Protein AF-A0AAV0Z1F7-F1 (afdb_monomer_lite)

Organism: Vicia faba (NCBI:txid3906)

Secondary structure (DSSP, 8-state):
----------PPP---------------------------------PPPP-----------------HHHHHHHHS-PPP---S--HHHHHHHHHHHHHHHHHHHHHHHHHHHHHHHHHHHHHHHHHHHHHHHHHHHHHHHHHHHHHHHHHHHHHHHHHHHHHHHHHHHHHHHHHHHHHHHHHHHHHHHHHHHHHHHHHHHHHHHHHHHHHHHHHHHHHHHHHHHHHHHHHHHHHHHHHHHHHHHHHHHHHHHHHHHHHHHHHHHHTS-----

Foldseek 3Di:
DDDDDDDDDDDDDPDDPPDPPPPPPPPPPDDDDDDDDDDDDDDDDDDDDDDDDDDDPDDDDDPPQCDPVNVVVLVVPDDPPDDDDDPPVVVVVVVVSVVVVVSNVVNVVVVVVVVVVVVVVVVVVVVVVVVVVVVVVVVVVVVVVVVVVVVVVVVVVVVVVVVVVVVVVVVVVVVVVVVVVVVVVVVVVVVVVVVVVVVVVVVVVVVVVVVVVVVVVVVVVVVVVVVVVVVVVVVVVVVVVVVVVVVVVVVVVVVVVVVVVVVVVVPPDPDDD

Radius of gyration: 78.9 Å; chains: 1; bounding box: 162×68×237 Å

Structure (mmCIF, N/CA/C/O backbone):
data_AF-A0AAV0Z1F7-F1
#
_entry.id   AF-A0AAV0Z1F7-F1
#
loop_
_atom_site.group_PDB
_atom_site.id
_atom_site.type_symbol
_atom_site.label_atom_id
_atom_site.label_alt_id
_atom_site.label_comp_id
_atom_site.label_asym_id
_atom_site.label_entity_id
_atom_site.label_seq_id
_atom_site.pdbx_PDB_ins_code
_atom_site.Cartn_x
_atom_site.Cartn_y
_atom_site.Cartn_z
_atom_site.occupancy
_atom_site.B_iso_or_equiv
_atom_site.auth_seq_id
_atom_site.auth_comp_id
_atom_site.auth_asym_id
_atom_site.auth_atom_id
_atom_site.pdbx_PDB_model_num
ATOM 1 N N . MET A 1 1 ? 50.203 43.966 -9.493 1.00 44.25 1 MET A N 1
ATOM 2 C CA . MET A 1 1 ? 49.133 43.694 -10.474 1.00 44.25 1 MET A CA 1
ATOM 3 C C . MET A 1 1 ? 48.636 42.280 -10.247 1.00 44.25 1 MET A C 1
ATOM 5 O O . MET A 1 1 ? 49.447 41.367 -10.197 1.00 44.25 1 MET A O 1
ATOM 9 N N . ALA A 1 2 ? 47.340 42.129 -9.989 1.00 48.50 2 ALA A N 1
ATOM 10 C CA . ALA A 1 2 ? 46.699 40.851 -9.708 1.00 48.50 2 ALA A CA 1
ATOM 11 C C . ALA A 1 2 ? 46.247 40.191 -11.016 1.00 48.50 2 ALA A C 1
ATOM 13 O O . ALA A 1 2 ? 45.681 40.874 -11.866 1.00 48.50 2 ALA A O 1
ATOM 14 N N . SER A 1 3 ? 46.428 38.877 -11.154 1.00 54.09 3 SER A N 1
ATOM 15 C CA . SER A 1 3 ? 45.639 38.098 -12.108 1.00 54.09 3 SER A CA 1
ATOM 16 C C . SER A 1 3 ? 45.315 36.728 -11.524 1.00 54.09 3 SER A C 1
ATOM 18 O O . SER A 1 3 ? 46.188 35.899 -11.274 1.00 54.09 3 SER A O 1
ATOM 20 N N . ARG A 1 4 ? 44.024 36.562 -11.227 1.00 51.09 4 ARG A N 1
ATOM 21 C CA . ARG A 1 4 ? 43.368 35.343 -10.760 1.00 51.09 4 ARG A CA 1
ATOM 22 C C . ARG A 1 4 ? 43.134 34.449 -11.972 1.00 51.09 4 ARG A C 1
ATOM 24 O O . ARG A 1 4 ? 42.388 34.837 -12.863 1.00 51.09 4 ARG A O 1
ATOM 31 N N . ASN A 1 5 ? 43.715 33.255 -11.976 1.00 58.09 5 ASN A N 1
ATOM 32 C CA . ASN A 1 5 ? 43.359 32.221 -12.940 1.00 58.09 5 ASN A CA 1
ATOM 33 C C . ASN A 1 5 ? 42.340 31.275 -12.287 1.00 58.09 5 ASN A C 1
ATOM 35 O O . ASN A 1 5 ? 42.658 30.598 -11.309 1.00 58.09 5 ASN A O 1
ATOM 39 N N . GLN A 1 6 ? 41.105 31.287 -12.788 1.00 67.38 6 GLN A N 1
ATOM 40 C CA . GLN A 1 6 ? 40.071 30.319 -12.444 1.00 67.38 6 GLN A CA 1
ATOM 41 C C . GLN A 1 6 ? 40.057 29.229 -13.509 1.00 67.38 6 GLN A C 1
ATOM 43 O O . GLN A 1 6 ? 39.687 29.494 -14.647 1.00 67.38 6 GLN A O 1
ATOM 48 N N . ASN A 1 7 ? 40.412 28.002 -13.130 1.00 57.50 7 ASN A N 1
ATOM 49 C CA . ASN A 1 7 ? 39.952 26.826 -13.856 1.00 57.50 7 ASN A CA 1
ATOM 50 C C . ASN A 1 7 ? 39.878 25.627 -12.901 1.00 57.50 7 ASN A C 1
ATOM 52 O O . ASN A 1 7 ? 40.897 25.117 -12.441 1.00 57.50 7 ASN A O 1
ATOM 56 N N . TRP A 1 8 ? 38.657 25.200 -12.592 1.00 46.53 8 TRP A N 1
ATOM 57 C CA . TRP A 1 8 ? 38.330 23.878 -12.051 1.00 46.53 8 TRP A CA 1
ATOM 58 C C . TRP A 1 8 ? 37.381 23.213 -13.052 1.00 46.53 8 TRP A C 1
ATOM 60 O O . TRP A 1 8 ? 36.530 23.904 -13.615 1.00 46.53 8 TRP A O 1
ATOM 70 N N . PRO A 1 9 ? 37.470 21.885 -13.239 1.00 52.75 9 PRO A N 1
ATOM 71 C CA . PRO A 1 9 ? 36.323 21.104 -12.780 1.00 52.75 9 PRO A CA 1
ATOM 72 C C . PRO A 1 9 ? 36.658 19.773 -12.074 1.00 52.75 9 PRO A C 1
ATOM 74 O O . PRO A 1 9 ? 37.498 18.989 -12.505 1.00 52.75 9 PRO A O 1
ATOM 77 N N . SER A 1 10 ? 35.880 19.541 -11.010 1.00 40.38 10 SER A N 1
ATOM 78 C CA . SER A 1 10 ? 35.169 18.303 -10.647 1.00 40.38 10 SER A CA 1
ATOM 79 C C . SER A 1 10 ? 35.963 17.030 -10.319 1.00 40.38 10 SER A C 1
ATOM 81 O O . SER A 1 10 ? 36.085 16.118 -11.133 1.00 40.38 10 SER A O 1
ATOM 83 N N . ARG A 1 11 ? 36.350 16.888 -9.040 1.00 45.91 11 ARG A N 1
ATOM 84 C CA . ARG A 1 11 ? 36.496 15.567 -8.405 1.00 45.91 11 ARG A CA 1
ATOM 85 C C . ARG A 1 11 ? 35.127 15.061 -7.949 1.00 45.91 11 ARG A C 1
ATOM 87 O O . ARG A 1 11 ? 34.431 15.713 -7.180 1.00 45.91 11 ARG A O 1
ATOM 94 N N . ILE A 1 12 ? 34.795 13.879 -8.444 1.00 46.38 12 ILE A N 1
ATOM 95 C CA . ILE A 1 12 ? 33.660 13.026 -8.088 1.00 46.38 12 ILE A CA 1
ATOM 96 C C . ILE A 1 12 ? 33.662 12.741 -6.574 1.00 46.38 12 ILE A C 1
ATOM 98 O O . ILE A 1 12 ? 34.702 12.320 -6.056 1.00 46.38 12 ILE A O 1
ATOM 102 N N . PRO A 1 13 ? 32.535 12.877 -5.852 1.00 39.28 13 PRO A N 1
ATOM 103 C CA . PRO A 1 13 ? 32.408 12.300 -4.524 1.00 39.28 13 PRO A CA 1
ATOM 104 C C . PRO A 1 13 ? 32.155 10.796 -4.642 1.00 39.28 13 PRO A C 1
ATOM 106 O O . PRO A 1 13 ? 31.156 10.355 -5.209 1.00 39.28 13 PRO A O 1
ATOM 109 N N . SER A 1 14 ? 33.075 10.017 -4.076 1.00 49.59 14 SER A N 1
ATOM 110 C CA . SER A 1 14 ? 32.879 8.611 -3.730 1.00 49.59 14 SER A CA 1
ATOM 111 C C . SER A 1 14 ? 31.684 8.503 -2.778 1.00 49.59 14 SER A C 1
ATOM 113 O O . SER A 1 14 ? 31.784 8.851 -1.600 1.00 49.59 14 SER A O 1
ATOM 115 N N . ILE A 1 15 ? 30.527 8.093 -3.303 1.00 42.66 15 ILE A N 1
ATOM 116 C CA . ILE A 1 15 ? 29.355 7.782 -2.487 1.00 42.66 15 ILE A CA 1
ATOM 117 C C . ILE A 1 15 ? 29.544 6.384 -1.913 1.00 42.66 15 ILE A C 1
ATOM 119 O O . ILE A 1 15 ? 29.735 5.395 -2.617 1.00 42.66 15 ILE A O 1
ATOM 123 N N . MET A 1 16 ? 29.510 6.371 -0.588 1.00 42.31 16 MET A N 1
ATOM 124 C CA . MET A 1 16 ? 29.649 5.227 0.287 1.00 42.31 16 MET A CA 1
ATOM 125 C C . MET A 1 16 ? 28.786 4.048 -0.169 1.00 42.31 16 MET A C 1
ATOM 127 O O . MET A 1 16 ? 27.577 4.183 -0.361 1.00 42.31 16 MET A O 1
ATOM 131 N N . GLN A 1 17 ? 29.399 2.865 -0.226 1.00 46.88 17 GLN A N 1
ATOM 132 C CA . GLN A 1 17 ? 28.678 1.605 -0.112 1.00 46.88 17 GLN A CA 1
ATOM 133 C C . GLN A 1 17 ? 27.997 1.563 1.262 1.00 46.88 17 GLN A C 1
ATOM 135 O O . GLN A 1 17 ? 28.583 1.137 2.254 1.00 46.88 17 GLN A O 1
ATOM 140 N N . LYS A 1 18 ? 26.746 2.020 1.335 1.00 41.34 18 LYS A N 1
ATOM 141 C CA . LYS A 1 18 ? 25.853 1.672 2.437 1.00 41.34 18 LYS A CA 1
ATOM 142 C C . LYS A 1 18 ? 25.167 0.369 2.064 1.00 41.34 18 LYS A C 1
ATOM 144 O O . LYS A 1 18 ? 24.182 0.339 1.333 1.00 41.34 18 LYS A O 1
ATOM 149 N N . LYS A 1 19 ? 25.766 -0.713 2.551 1.00 33.53 19 LYS A N 1
ATOM 150 C CA . LYS A 1 19 ? 25.157 -2.030 2.682 1.00 33.53 19 LYS A CA 1
ATOM 151 C C . LYS A 1 19 ? 23.909 -1.858 3.551 1.00 33.53 19 LYS A C 1
ATOM 153 O O . LYS A 1 19 ? 24.029 -1.673 4.757 1.00 33.53 19 LYS A O 1
ATOM 158 N N . TRP A 1 20 ? 22.731 -1.856 2.935 1.00 30.42 20 TRP A N 1
ATOM 159 C CA . TRP A 1 20 ? 21.484 -2.038 3.669 1.00 30.42 20 TRP A CA 1
ATOM 160 C C . TRP A 1 20 ? 21.439 -3.507 4.081 1.00 30.42 20 TRP A C 1
ATOM 162 O O . TRP A 1 20 ? 21.061 -4.379 3.303 1.00 30.42 20 TRP A O 1
ATOM 172 N N . VAL A 1 21 ? 21.934 -3.783 5.286 1.00 38.25 21 VAL A N 1
ATOM 173 C CA . VAL A 1 21 ? 21.506 -4.954 6.042 1.00 38.25 21 VAL A CA 1
ATOM 174 C C . VAL A 1 21 ? 20.067 -4.643 6.425 1.00 38.25 21 VAL A C 1
ATOM 176 O O . VAL A 1 21 ? 19.815 -3.755 7.232 1.00 38.25 21 VAL A O 1
ATOM 179 N N . VAL A 1 22 ? 19.121 -5.274 5.736 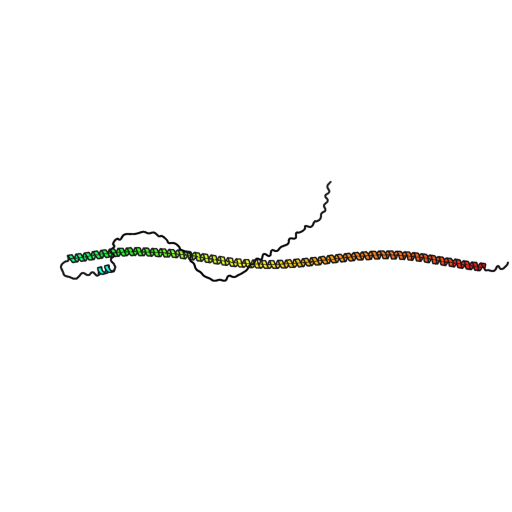1.00 41.16 22 VAL A N 1
ATOM 180 C CA . VAL A 1 22 ? 17.752 -5.352 6.232 1.00 41.16 22 VAL A CA 1
ATOM 181 C C . VAL A 1 22 ? 17.810 -6.397 7.333 1.00 41.16 22 VAL A C 1
ATOM 183 O O . VAL A 1 22 ? 17.915 -7.589 7.046 1.00 41.16 22 VAL A O 1
ATOM 186 N N . ASP A 1 23 ? 17.832 -5.926 8.575 1.00 33.50 23 ASP A N 1
ATOM 187 C CA . ASP A 1 23 ? 17.558 -6.760 9.732 1.00 33.50 23 ASP A CA 1
ATOM 188 C C . ASP A 1 23 ? 16.170 -7.373 9.535 1.00 33.50 23 ASP A C 1
ATOM 190 O O . ASP A 1 23 ? 15.147 -6.686 9.494 1.00 33.50 23 ASP A O 1
ATOM 194 N N . ALA A 1 24 ? 16.153 -8.687 9.339 1.00 45.91 24 ALA A N 1
ATOM 195 C CA . ALA A 1 24 ? 14.961 -9.492 9.495 1.00 45.91 24 ALA A CA 1
ATOM 196 C C . ALA A 1 24 ? 14.698 -9.621 11.001 1.00 45.91 24 ALA A C 1
ATOM 198 O O . ALA A 1 24 ? 15.026 -10.635 11.610 1.00 45.91 24 ALA A O 1
ATOM 199 N N . GLU A 1 25 ? 14.137 -8.575 11.610 1.00 39.44 25 GLU A N 1
ATOM 200 C CA . GLU A 1 25 ? 13.424 -8.739 12.873 1.00 39.44 25 GLU A CA 1
ATOM 201 C C . GLU A 1 25 ? 12.081 -9.400 12.569 1.00 39.44 25 GLU A C 1
ATOM 203 O O . GLU A 1 25 ? 11.094 -8.800 12.140 1.00 39.44 25 GLU A O 1
ATOM 208 N N . GLU A 1 26 ? 12.115 -10.710 12.748 1.00 45.03 26 GLU A N 1
ATOM 209 C CA . GLU A 1 26 ? 10.996 -11.618 12.876 1.00 45.03 26 GLU A CA 1
ATOM 210 C C . GLU A 1 26 ? 10.111 -11.168 14.053 1.00 45.03 26 GLU A C 1
ATOM 212 O O . GLU A 1 26 ? 10.246 -11.630 15.184 1.00 45.03 26 GLU A O 1
ATOM 217 N N . ILE A 1 27 ? 9.180 -10.241 13.807 1.00 43.19 27 ILE A N 1
ATOM 218 C CA . ILE A 1 27 ? 8.072 -9.996 14.735 1.00 43.19 27 ILE A CA 1
ATOM 219 C C . ILE A 1 27 ? 7.062 -11.126 14.527 1.00 43.19 27 ILE A C 1
ATOM 221 O O . ILE A 1 27 ? 6.103 -11.024 13.758 1.00 43.19 27 ILE A O 1
ATOM 225 N N . GLY A 1 28 ? 7.317 -12.240 15.210 1.00 38.38 28 GLY A N 1
ATOM 226 C CA . GLY A 1 28 ? 6.374 -13.335 15.374 1.00 38.38 28 GLY A CA 1
ATOM 227 C C . GLY A 1 28 ? 5.156 -12.876 16.173 1.00 38.38 28 GLY A C 1
ATOM 228 O O . GLY A 1 28 ? 5.142 -12.948 17.398 1.00 38.38 28 GLY A O 1
ATOM 229 N N . ILE A 1 29 ? 4.107 -12.431 15.479 1.00 43.22 29 ILE A N 1
ATOM 230 C CA . ILE A 1 29 ? 2.762 -12.312 16.052 1.00 43.22 29 ILE A CA 1
ATOM 231 C C . ILE A 1 29 ? 2.071 -13.662 15.856 1.00 43.22 29 ILE A C 1
ATOM 233 O O . ILE A 1 29 ? 1.370 -13.897 14.872 1.00 43.22 29 ILE A O 1
ATOM 237 N N . GLY A 1 30 ? 2.320 -14.575 16.793 1.00 35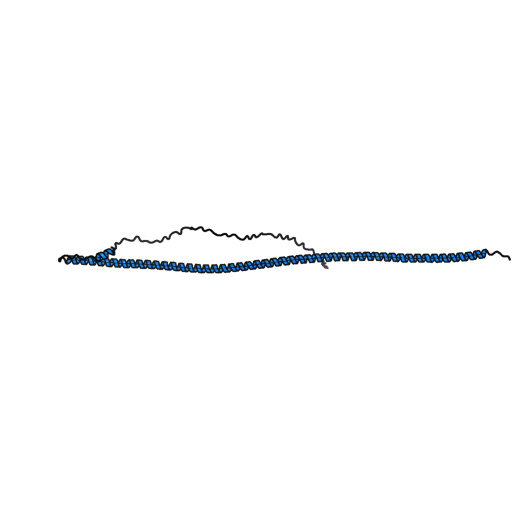.88 30 GLY A N 1
ATOM 238 C CA . GLY A 1 30 ? 1.562 -15.813 16.930 1.00 35.88 30 GLY A CA 1
ATOM 239 C C . GLY A 1 30 ? 0.219 -15.539 17.603 1.00 35.88 30 GLY A C 1
ATOM 240 O O . GLY A 1 30 ? 0.170 -15.205 18.785 1.00 35.88 30 GLY A O 1
ATOM 241 N N . CYS A 1 31 ? -0.863 -15.685 16.840 1.00 39.72 31 CYS A N 1
ATOM 242 C CA . CYS A 1 31 ? -2.227 -15.758 17.352 1.00 39.72 31 CYS A CA 1
ATOM 243 C C . CYS A 1 31 ? -2.504 -17.105 18.047 1.00 39.72 31 CYS A C 1
ATOM 245 O O . CYS A 1 31 ? -2.077 -18.158 17.582 1.00 39.72 31 CYS A O 1
ATOM 247 N N . GLU A 1 32 ? -3.311 -17.011 19.108 1.00 35.69 32 GLU A N 1
ATOM 248 C CA . GLU A 1 32 ? -4.303 -17.980 19.600 1.00 35.69 32 GLU A CA 1
ATOM 249 C C . GLU A 1 32 ? -3.876 -19.350 20.159 1.00 35.69 32 GLU A C 1
ATOM 251 O O . GLU A 1 32 ? -3.576 -20.306 19.447 1.00 35.69 32 GLU A O 1
ATOM 256 N N . LYS A 1 33 ? -4.121 -19.499 21.470 1.00 39.78 33 LYS A N 1
ATOM 257 C CA . LYS A 1 33 ? -5.056 -20.512 21.997 1.00 39.78 33 LYS A CA 1
ATOM 258 C C . LYS A 1 33 ? -5.506 -20.129 23.413 1.00 39.78 33 LYS A C 1
ATOM 260 O O . LYS A 1 33 ? -4.799 -20.386 24.382 1.00 39.78 33 LYS A O 1
ATOM 265 N N . LEU A 1 34 ? -6.699 -19.546 23.541 1.00 40.69 34 LEU A N 1
ATOM 266 C CA . LEU A 1 34 ? -7.430 -19.511 24.810 1.00 40.69 34 LEU A CA 1
ATOM 267 C C . LEU A 1 34 ? -8.482 -20.622 24.779 1.00 40.69 34 LEU A C 1
ATOM 269 O O . LEU A 1 34 ? -9.565 -20.473 24.222 1.00 40.69 34 LEU A O 1
ATOM 273 N N . VAL A 1 35 ? -8.119 -21.765 25.359 1.00 42.56 35 VAL A N 1
ATOM 274 C CA . VAL A 1 35 ? -9.060 -22.812 25.764 1.00 42.56 35 VAL A CA 1
ATOM 275 C C . VAL A 1 35 ? -9.545 -22.457 27.164 1.00 42.56 35 VAL A C 1
ATOM 277 O O . VAL A 1 35 ? -8.744 -22.201 28.061 1.00 42.56 35 VAL A O 1
ATOM 280 N N . GLY A 1 36 ? -10.863 -22.396 27.328 1.00 43.53 36 GLY A N 1
ATOM 281 C CA . GLY A 1 36 ? -11.495 -22.090 28.601 1.00 43.53 36 GLY A CA 1
ATOM 282 C C . GLY A 1 36 ? -11.563 -23.264 29.583 1.00 43.53 36 GLY A C 1
ATOM 283 O O . GLY A 1 36 ? -11.206 -24.398 29.275 1.00 43.53 36 GLY A O 1
ATOM 284 N N . GLN A 1 37 ? -12.188 -22.929 30.720 1.00 41.03 37 GLN A N 1
ATOM 285 C CA . GLN A 1 37 ? -12.884 -23.787 31.688 1.00 41.03 37 GLN A CA 1
ATOM 286 C C . GLN A 1 37 ? -12.085 -24.262 32.919 1.00 41.03 37 GLN A C 1
ATOM 288 O O . GLN A 1 37 ? -11.186 -25.088 32.832 1.00 41.03 37 GLN A O 1
ATOM 293 N N . GLY A 1 38 ? -12.518 -23.816 34.110 1.00 35.28 38 GLY A N 1
ATOM 294 C CA . GLY A 1 38 ? -12.183 -24.487 35.372 1.00 35.28 38 GLY A CA 1
ATOM 295 C C . GLY A 1 38 ? -12.286 -23.629 36.634 1.00 35.28 38 GLY A C 1
ATOM 296 O O . GLY A 1 38 ? -11.345 -22.938 36.996 1.00 35.28 38 GLY A O 1
ATOM 297 N N . ARG A 1 39 ? -13.423 -23.719 37.337 1.00 48.16 39 ARG A N 1
ATOM 298 C CA . ARG A 1 39 ? -13.651 -23.233 38.713 1.00 48.16 39 ARG A CA 1
ATOM 299 C C . ARG A 1 39 ? -12.615 -23.774 39.713 1.00 48.16 39 ARG A C 1
ATOM 301 O O . ARG A 1 39 ? -12.399 -24.980 39.733 1.00 48.16 39 ARG A O 1
ATOM 308 N N . ALA A 1 40 ? -12.225 -22.960 40.696 1.00 33.69 40 ALA A N 1
ATOM 309 C CA . ALA A 1 40 ? -12.104 -23.380 42.101 1.00 33.69 40 ALA A CA 1
ATOM 310 C C . ALA A 1 40 ? -12.176 -22.161 43.043 1.00 33.69 40 ALA A C 1
ATOM 312 O O . ALA A 1 40 ? -11.922 -21.034 42.638 1.00 33.69 40 ALA A O 1
ATOM 313 N N . ARG A 1 41 ? -12.641 -22.403 44.271 1.00 48.06 41 ARG A N 1
ATOM 314 C CA . ARG A 1 41 ? -13.240 -21.454 45.225 1.00 48.06 41 ARG A CA 1
ATOM 315 C C . ARG A 1 41 ? -12.235 -20.732 46.148 1.00 48.06 41 ARG A C 1
ATOM 317 O O . ARG A 1 41 ? -11.122 -21.196 46.350 1.00 48.06 41 ARG A O 1
ATOM 324 N N . VAL A 1 42 ? -12.750 -19.652 46.753 1.00 44.09 42 VAL A N 1
ATOM 325 C CA . VAL A 1 42 ? -12.319 -18.858 47.937 1.00 44.09 42 VAL A CA 1
ATOM 326 C C . VAL A 1 42 ? -11.941 -19.749 49.153 1.00 44.09 42 VAL A C 1
ATOM 328 O O . VAL A 1 42 ? -12.456 -20.868 49.220 1.00 44.09 42 VAL A O 1
ATOM 331 N N . PRO A 1 43 ? -11.111 -19.303 50.131 1.00 41.06 43 PRO A N 1
ATOM 332 C CA . PRO A 1 43 ? -11.558 -18.360 51.178 1.00 41.06 43 PRO A CA 1
ATOM 333 C C . PRO A 1 43 ? -10.482 -17.330 51.608 1.00 41.06 43 PRO A C 1
ATOM 335 O O . PRO A 1 43 ? -9.389 -17.699 52.028 1.00 41.06 43 PRO A O 1
ATOM 338 N N . LEU A 1 44 ? -10.812 -16.035 51.580 1.00 39.88 44 LEU A N 1
ATOM 339 C CA . LEU A 1 44 ? -10.045 -14.994 52.276 1.00 39.88 44 LEU A CA 1
ATOM 340 C C . LEU A 1 44 ? -10.732 -14.692 53.607 1.00 39.88 44 LEU A C 1
ATOM 342 O O . LEU A 1 44 ? -11.958 -14.630 53.691 1.00 39.88 44 LEU A O 1
ATOM 346 N N . GLY A 1 45 ? -9.903 -14.635 54.644 1.00 41.00 45 GLY A N 1
ATOM 347 C CA . GLY A 1 45 ? -10.279 -14.787 56.037 1.00 41.00 45 GLY A CA 1
ATOM 348 C C . GLY A 1 45 ? -10.999 -13.594 56.658 1.00 41.00 45 GLY A C 1
ATOM 349 O O . GLY A 1 45 ? -10.743 -12.443 56.330 1.00 41.00 45 GLY A O 1
ATOM 350 N N . VAL A 1 46 ? -11.851 -13.953 57.621 1.00 42.41 46 VAL A N 1
ATOM 351 C CA . VAL A 1 46 ? -11.962 -13.376 58.970 1.00 42.41 46 VAL A CA 1
ATOM 352 C C . VAL A 1 46 ? -12.016 -11.846 59.040 1.00 42.41 46 VAL A C 1
ATOM 354 O O . VAL A 1 46 ? -10.995 -11.173 59.156 1.00 42.41 46 VAL A O 1
ATOM 357 N N . ILE A 1 47 ? -13.238 -11.311 59.105 1.00 35.69 47 ILE A N 1
ATOM 358 C CA . ILE A 1 47 ? -13.495 -9.981 59.665 1.00 35.69 47 ILE A CA 1
ATOM 359 C C . ILE A 1 47 ? -13.917 -10.174 61.121 1.00 35.69 47 ILE A C 1
ATOM 361 O O . ILE A 1 47 ? -14.897 -10.850 61.427 1.00 35.69 47 ILE A O 1
ATOM 365 N N . ASN A 1 48 ? -13.077 -9.626 61.992 1.00 34.34 48 ASN A N 1
ATOM 366 C CA . ASN A 1 48 ? -13.153 -9.662 63.440 1.00 34.34 48 ASN A CA 1
ATOM 367 C C . ASN A 1 48 ? -14.265 -8.741 63.971 1.00 34.34 48 ASN A C 1
ATOM 369 O O . ASN A 1 48 ? -14.594 -7.717 63.375 1.00 34.34 48 ASN A O 1
ATOM 373 N N . ASN A 1 49 ? -14.817 -9.151 65.107 1.00 36.59 49 ASN A N 1
ATOM 374 C CA . ASN A 1 49 ? -16.058 -8.693 65.710 1.00 36.59 49 ASN A CA 1
ATOM 375 C C . ASN A 1 49 ? -16.015 -7.260 66.259 1.00 36.59 49 ASN A C 1
ATOM 377 O O . ASN A 1 49 ? -15.053 -6.839 66.902 1.00 36.59 49 ASN A O 1
ATOM 381 N N . ASN A 1 50 ? -17.153 -6.579 66.108 1.00 37.72 50 ASN A N 1
ATOM 382 C CA . ASN A 1 50 ? -17.546 -5.410 66.885 1.00 37.72 50 ASN A CA 1
ATOM 383 C C . ASN A 1 50 ? -17.583 -5.749 68.384 1.00 37.72 50 ASN A C 1
ATOM 385 O O . ASN A 1 50 ? -18.379 -6.581 68.820 1.00 37.72 50 ASN A O 1
ATOM 389 N N . VAL A 1 51 ? -16.772 -5.053 69.181 1.00 46.47 51 VAL A N 1
ATOM 390 C CA . VAL A 1 51 ? -16.979 -4.922 70.627 1.00 46.47 51 VAL A CA 1
ATOM 391 C C . VAL A 1 51 ? -17.883 -3.713 70.842 1.00 46.47 51 VAL A C 1
ATOM 393 O O . VAL A 1 51 ? -17.439 -2.567 70.815 1.00 46.47 51 VAL A O 1
ATOM 396 N N . SER A 1 52 ? -19.173 -3.981 71.022 1.00 40.00 52 SER A N 1
ATOM 397 C CA . SER A 1 52 ? -20.149 -3.012 71.514 1.00 40.00 52 SER A CA 1
ATOM 398 C C . SER A 1 52 ? -20.292 -3.198 73.021 1.00 40.00 52 SER A C 1
ATOM 400 O O . SER A 1 52 ? -20.659 -4.274 73.490 1.00 40.00 52 SER A O 1
ATOM 402 N N . GLY A 1 53 ? -19.953 -2.151 73.771 1.00 38.09 53 GLY A N 1
ATOM 403 C CA . GLY A 1 53 ? -20.187 -2.067 75.208 1.00 38.09 53 GLY A CA 1
ATOM 404 C C . GLY A 1 53 ? -21.663 -1.881 75.576 1.00 38.09 53 GLY A C 1
ATOM 405 O O . GLY A 1 53 ? -22.504 -1.582 74.730 1.00 38.09 53 GLY A O 1
ATOM 406 N N . GLY A 1 54 ? -21.936 -2.020 76.875 1.00 35.53 54 GLY A N 1
ATOM 407 C CA . GLY A 1 54 ? -23.238 -1.789 77.513 1.00 35.53 54 GLY A CA 1
ATOM 408 C C . GLY A 1 54 ? -23.544 -2.915 78.501 1.00 35.53 54 GLY A C 1
ATOM 409 O O . GLY A 1 54 ? -24.054 -3.950 78.103 1.00 35.53 54 GLY A O 1
ATOM 410 N N . VAL A 1 55 ? -23.026 -2.874 79.732 1.00 39.72 55 VAL A N 1
ATOM 411 C CA . VAL A 1 55 ? -23.626 -2.184 80.895 1.00 39.72 55 VAL A CA 1
ATOM 412 C C . VAL A 1 55 ? -25.051 -2.662 81.178 1.00 39.72 55 VAL A C 1
ATOM 414 O O . VAL A 1 55 ? -25.965 -2.328 80.434 1.00 39.72 55 VAL A O 1
ATOM 417 N N . ALA A 1 56 ? -25.211 -3.368 82.300 1.00 37.91 56 ALA A N 1
ATOM 418 C CA . ALA A 1 56 ? -26.178 -3.090 83.371 1.00 37.91 56 ALA A CA 1
ATOM 419 C C . ALA A 1 56 ? -26.543 -4.395 84.089 1.00 37.91 56 ALA A C 1
ATOM 421 O O . ALA A 1 56 ? -27.602 -4.985 83.891 1.00 37.91 56 ALA A O 1
ATOM 422 N N . GLU A 1 57 ? -25.634 -4.824 84.956 1.00 51.19 57 GLU A N 1
ATOM 423 C CA . GLU A 1 57 ? -25.975 -5.622 86.124 1.00 51.19 57 GLU A CA 1
ATOM 424 C C . GLU A 1 57 ? -26.863 -4.729 87.007 1.00 51.19 57 GLU A C 1
ATOM 426 O O . GLU A 1 57 ? -26.432 -3.681 87.491 1.00 51.19 57 GLU A O 1
ATOM 431 N N . GLY A 1 58 ? -28.154 -5.053 87.071 1.00 33.19 58 GLY A N 1
ATOM 432 C CA . GLY A 1 58 ? -29.181 -4.137 87.550 1.00 33.19 58 GLY A CA 1
ATOM 433 C C . GLY A 1 58 ? -30.317 -4.869 88.240 1.00 33.19 58 GLY A C 1
ATOM 434 O O . GLY A 1 58 ? -31.348 -5.120 87.633 1.00 33.19 58 GLY A O 1
ATOM 435 N N . SER A 1 59 ? -30.089 -5.149 89.521 1.00 39.16 59 SER A N 1
ATOM 436 C CA . SER A 1 59 ? -31.077 -5.161 90.601 1.00 39.16 59 SER A CA 1
ATOM 437 C C . SER A 1 59 ? -32.386 -5.909 90.341 1.00 39.16 59 SER A C 1
ATOM 439 O O . SER A 1 59 ? -33.359 -5.365 89.816 1.00 39.16 59 SER A O 1
ATOM 441 N N . GLU A 1 60 ? -32.454 -7.117 90.895 1.00 35.31 60 GLU A N 1
ATOM 442 C CA . GLU A 1 60 ? -33.708 -7.714 91.340 1.00 35.31 60 GLU A CA 1
ATOM 443 C C . GLU A 1 60 ? -34.487 -6.691 92.184 1.00 35.31 60 GLU A C 1
ATOM 445 O O . GLU A 1 60 ? -34.048 -6.250 93.246 1.00 35.31 60 GLU A O 1
ATOM 450 N N . CYS A 1 61 ? -35.651 -6.280 91.695 1.00 32.34 61 CYS A N 1
ATOM 451 C CA . CYS A 1 61 ? -36.678 -5.645 92.503 1.00 32.34 61 CYS A CA 1
ATOM 452 C C . CYS A 1 61 ? -37.946 -6.443 92.238 1.00 32.34 61 CYS A C 1
ATOM 454 O O . CYS A 1 61 ? -38.429 -6.473 91.106 1.00 32.34 61 CYS A O 1
ATOM 456 N N . GLY A 1 62 ? -38.417 -7.157 93.260 1.00 42.94 62 GLY A N 1
ATOM 457 C CA . GLY A 1 62 ? -39.570 -8.046 93.187 1.00 42.94 62 GLY A CA 1
ATOM 458 C C . GLY A 1 62 ? -40.832 -7.305 92.755 1.00 42.94 62 GLY A C 1
ATOM 459 O O . GLY A 1 62 ? -41.604 -6.822 93.581 1.00 42.94 62 GLY A O 1
ATOM 460 N N . ILE A 1 63 ? -41.058 -7.246 91.446 1.00 40.59 63 ILE A N 1
ATOM 461 C CA . ILE A 1 63 ? -42.383 -7.090 90.873 1.00 40.59 63 ILE A CA 1
ATOM 462 C C . ILE A 1 63 ? -43.051 -8.453 91.057 1.00 40.59 63 ILE A C 1
ATOM 464 O O . ILE A 1 63 ? -42.639 -9.457 90.485 1.00 40.59 63 ILE A O 1
ATOM 468 N N . VAL A 1 64 ? -44.039 -8.511 91.947 1.00 54.28 64 VAL A N 1
ATOM 469 C CA . VAL A 1 64 ? -44.951 -9.655 92.009 1.00 54.28 64 VAL A CA 1
ATOM 470 C C . VAL A 1 64 ? -45.770 -9.603 90.723 1.00 54.28 64 VAL A C 1
ATOM 472 O O . VAL A 1 64 ? -46.688 -8.787 90.578 1.00 54.28 64 VAL A O 1
ATOM 475 N N . ASP A 1 65 ? -45.349 -10.404 89.754 1.00 54.50 65 ASP A N 1
ATOM 476 C CA . ASP A 1 65 ? -46.006 -10.546 88.469 1.00 54.50 65 ASP A CA 1
ATOM 477 C C . ASP A 1 65 ? -47.203 -11.474 88.631 1.00 54.50 65 ASP A C 1
ATOM 479 O O . ASP A 1 65 ? -47.046 -12.686 88.639 1.00 54.50 65 ASP A O 1
ATOM 483 N N . PHE A 1 66 ? -48.405 -10.894 88.700 1.00 58.66 66 PHE A N 1
ATOM 484 C CA . PHE A 1 66 ? -49.623 -11.672 88.494 1.00 58.66 66 PHE A CA 1
ATOM 485 C C . PHE A 1 66 ? -49.587 -12.220 87.070 1.00 58.66 66 PHE A C 1
ATOM 487 O O . PHE A 1 66 ? -49.630 -11.445 86.104 1.00 58.66 66 PHE A O 1
ATOM 494 N N . THR A 1 67 ? -49.418 -13.528 86.935 1.00 70.25 67 THR A N 1
ATOM 495 C CA . THR A 1 67 ? -49.600 -14.227 85.661 1.00 70.25 67 THR A CA 1
ATOM 496 C C . THR A 1 67 ? -51.062 -14.115 85.230 1.00 70.25 67 THR A C 1
ATOM 498 O O . THR A 1 67 ? -51.937 -13.857 86.055 1.00 70.25 67 THR A O 1
ATOM 501 N N . GLU A 1 68 ? -51.331 -14.233 83.931 1.00 68.94 68 GLU A N 1
ATOM 502 C CA . GLU A 1 68 ? -52.700 -14.197 83.389 1.00 68.94 68 GLU A CA 1
ATOM 503 C C . GLU A 1 68 ? -53.612 -15.183 84.144 1.00 68.94 68 GLU A C 1
ATOM 505 O O . GLU A 1 68 ? -54.684 -14.809 84.618 1.00 68.94 68 GLU A O 1
ATOM 510 N N . ASP A 1 69 ? -53.069 -16.364 84.442 1.00 71.00 69 ASP A N 1
ATOM 511 C CA . ASP A 1 69 ? -53.698 -17.419 85.238 1.00 71.00 69 ASP A CA 1
ATOM 512 C C . ASP A 1 69 ? -54.011 -17.008 86.694 1.00 71.00 69 ASP A C 1
ATOM 514 O O . ASP A 1 69 ? -55.036 -17.397 87.257 1.00 71.00 69 ASP A O 1
ATOM 518 N N . GLU A 1 70 ? -53.158 -16.201 87.334 1.00 73.44 70 GLU A N 1
ATOM 519 C CA . GLU A 1 70 ? -53.387 -15.701 88.698 1.00 73.44 70 GLU A CA 1
ATOM 520 C C . GLU A 1 70 ? -54.434 -14.584 88.754 1.00 73.44 70 GLU A C 1
ATOM 522 O O . GLU A 1 70 ? -55.106 -14.431 89.776 1.00 73.44 70 GLU A O 1
ATOM 527 N N . VAL A 1 71 ? -54.575 -13.798 87.681 1.00 73.88 71 VAL A N 1
ATOM 528 C CA . VAL A 1 71 ? -55.627 -12.779 87.552 1.00 73.88 71 VAL A CA 1
ATOM 529 C C . VAL A 1 71 ? -56.987 -13.443 87.370 1.00 73.88 71 VAL A C 1
ATOM 531 O O . VAL A 1 71 ? -57.939 -13.061 88.055 1.00 73.88 71 VAL A O 1
ATOM 534 N N . ASP A 1 72 ? -57.058 -14.466 86.521 1.00 76.06 72 ASP A N 1
ATOM 535 C CA . ASP A 1 72 ? -58.279 -15.238 86.283 1.00 76.06 72 ASP A CA 1
ATOM 536 C C . ASP A 1 72 ? -58.719 -15.997 87.544 1.00 76.06 72 ASP A C 1
ATOM 538 O O . ASP A 1 72 ? -59.878 -15.902 87.955 1.00 76.06 72 ASP A O 1
ATOM 542 N N . ALA A 1 73 ? -57.784 -16.626 88.266 1.00 78.38 73 ALA A N 1
ATOM 543 C CA . ALA A 1 73 ? -58.071 -17.269 89.552 1.00 78.38 73 ALA A CA 1
ATOM 544 C C . ALA A 1 73 ? -58.597 -16.288 90.624 1.00 78.38 73 ALA A C 1
ATOM 546 O O . ALA A 1 73 ? -59.419 -16.661 91.465 1.00 78.38 73 ALA A O 1
ATOM 547 N N . LEU A 1 74 ? -58.145 -15.029 90.595 1.00 75.81 74 LEU A N 1
ATOM 548 C CA . LEU A 1 74 ? -58.600 -13.953 91.484 1.00 75.81 74 LEU A CA 1
ATOM 549 C C . LEU A 1 74 ? -60.013 -13.456 91.147 1.00 75.81 74 LEU A C 1
ATOM 551 O O . LEU A 1 74 ? -60.750 -13.043 92.044 1.00 75.81 74 LEU A O 1
ATOM 555 N N . LEU A 1 75 ? -60.392 -13.483 89.867 1.00 72.75 75 LEU A N 1
ATOM 556 C CA . LEU A 1 75 ? -61.737 -13.134 89.402 1.00 72.75 75 LEU A CA 1
ATOM 557 C C . LEU A 1 75 ? -62.751 -14.258 89.676 1.00 72.75 75 LEU A C 1
ATOM 559 O O . LEU A 1 75 ? -63.919 -13.972 89.952 1.00 72.75 75 LEU A O 1
ATOM 563 N N . ASP A 1 76 ? -62.297 -15.512 89.686 1.00 78.00 76 ASP A N 1
ATOM 564 C CA . ASP A 1 76 ? -63.109 -16.696 89.990 1.00 78.00 76 ASP A CA 1
ATOM 565 C C . ASP A 1 76 ? -63.244 -17.012 91.497 1.00 78.00 76 ASP A C 1
ATOM 567 O O . ASP A 1 76 ? -63.995 -17.917 91.884 1.00 78.00 76 ASP A O 1
ATOM 571 N N . GLU A 1 77 ? -62.586 -16.247 92.378 1.00 76.44 77 GLU A N 1
ATOM 572 C CA . GLU A 1 77 ? -62.624 -16.406 93.840 1.00 76.44 77 GLU A CA 1
ATOM 573 C C . GLU A 1 77 ? -64.021 -16.054 94.414 1.00 76.44 77 GLU A C 1
ATOM 575 O O . GLU A 1 77 ? -64.289 -14.958 94.911 1.00 76.44 77 GLU A O 1
ATOM 580 N N . ARG A 1 78 ? -64.971 -17.001 94.342 1.00 63.78 78 ARG A N 1
ATOM 581 C CA . ARG A 1 78 ? -66.346 -16.834 94.855 1.00 63.78 78 ARG A CA 1
ATOM 582 C C . ARG A 1 78 ? -66.449 -17.102 96.362 1.00 63.78 78 ARG A C 1
ATOM 584 O O . ARG A 1 78 ? -66.024 -18.141 96.866 1.00 63.78 78 ARG A O 1
ATOM 591 N N . MET A 1 79 ? -67.124 -16.198 97.084 1.00 58.75 79 MET A N 1
ATOM 592 C CA . MET A 1 79 ? -67.404 -16.322 98.523 1.00 58.75 79 MET A CA 1
ATOM 593 C C . MET A 1 79 ? -68.179 -17.615 98.831 1.00 58.75 79 MET A C 1
ATOM 595 O O . MET A 1 79 ? -69.285 -17.822 98.325 1.00 58.75 79 MET A O 1
ATOM 599 N N . LYS A 1 80 ? -67.649 -18.476 99.711 1.00 58.34 80 LYS A N 1
ATOM 600 C CA . LYS A 1 80 ? -68.394 -19.643 100.213 1.00 58.34 80 LYS A CA 1
ATOM 601 C C . LYS A 1 80 ? -69.690 -19.168 100.893 1.00 58.34 80 LYS A C 1
ATOM 603 O O . LYS A 1 80 ? -69.649 -18.436 101.882 1.00 58.34 80 LYS A O 1
ATOM 608 N N . LYS A 1 81 ? -70.851 -19.588 100.371 1.00 53.78 81 LYS A N 1
ATOM 609 C CA . LYS A 1 81 ? -72.169 -19.396 101.004 1.00 53.78 81 LYS A CA 1
ATOM 610 C C . LYS A 1 81 ? -72.217 -20.198 102.312 1.00 53.78 81 LYS A C 1
ATOM 612 O O . LYS A 1 81 ? -72.515 -21.385 102.292 1.00 53.78 81 LYS A O 1
ATOM 617 N N . GLY A 1 82 ? -71.927 -19.554 103.441 1.00 47.47 82 GLY A N 1
ATOM 618 C CA . GLY A 1 82 ? -72.059 -20.157 104.769 1.00 47.47 82 GLY A CA 1
ATOM 619 C C . GLY A 1 82 ? -72.388 -19.133 105.861 1.00 47.47 82 GLY A C 1
ATOM 620 O O . GLY A 1 82 ? -71.558 -18.281 106.145 1.00 47.47 82 GLY A O 1
ATOM 621 N N . ILE A 1 83 ? -73.607 -19.263 106.409 1.00 48.69 83 ILE A N 1
ATOM 622 C CA . ILE A 1 83 ? -74.152 -18.938 107.755 1.00 48.69 83 ILE A CA 1
ATOM 623 C C . ILE A 1 83 ? -73.998 -17.485 108.311 1.00 48.69 83 ILE A C 1
ATOM 625 O O . ILE A 1 83 ? -72.970 -16.836 108.115 1.00 48.69 83 ILE A O 1
ATOM 629 N N . PRO A 1 84 ? -75.041 -16.911 108.967 1.00 53.22 84 PRO A N 1
ATOM 630 C CA . PRO A 1 84 ? -75.190 -15.472 109.182 1.00 53.22 84 PRO A CA 1
ATOM 631 C C . PRO A 1 84 ? -74.687 -15.019 110.560 1.00 53.22 84 PRO A C 1
ATOM 633 O O . PRO A 1 84 ? -75.488 -14.784 111.452 1.00 53.22 84 PRO A O 1
ATOM 636 N N . SER A 1 85 ? -73.377 -14.859 110.741 1.00 52.19 85 SER A N 1
ATOM 637 C CA . SER A 1 85 ? -72.823 -14.166 111.922 1.00 52.19 85 SER A CA 1
ATOM 638 C C . SER A 1 85 ? -71.304 -14.026 111.816 1.00 52.19 85 SER A C 1
ATOM 640 O O . SER A 1 85 ? -70.568 -14.803 112.409 1.00 52.19 85 SER A O 1
ATOM 642 N N . ASP A 1 86 ? -70.851 -13.082 110.988 1.00 53.12 86 ASP A N 1
ATOM 643 C CA . ASP A 1 86 ? -69.627 -12.289 111.205 1.00 53.12 86 ASP A CA 1
ATOM 644 C C . ASP A 1 86 ? -69.472 -11.313 110.029 1.00 53.12 86 ASP A C 1
ATOM 646 O O . ASP A 1 86 ? -68.684 -11.489 109.095 1.00 53.12 86 ASP A O 1
ATOM 650 N N . THR A 1 87 ? -70.297 -10.266 110.028 1.00 62.81 87 THR A N 1
ATOM 651 C CA . THR A 1 87 ? -70.236 -9.159 109.057 1.00 62.81 87 THR A CA 1
ATOM 652 C C . THR A 1 87 ? -68.829 -8.556 108.987 1.00 62.81 87 THR A C 1
ATOM 654 O O . THR A 1 87 ? -68.394 -8.136 107.917 1.00 62.81 87 THR A O 1
ATOM 657 N N . LYS A 1 88 ? -68.081 -8.612 110.099 1.00 72.56 88 LYS A N 1
ATOM 658 C CA . LYS A 1 88 ? -66.678 -8.203 110.209 1.00 72.56 88 LYS A CA 1
ATOM 659 C C . LYS A 1 88 ? -65.737 -9.045 109.332 1.00 72.56 88 LYS A C 1
ATOM 661 O O . LYS A 1 88 ? -64.977 -8.482 108.553 1.00 72.56 88 LYS A O 1
ATOM 666 N N . LYS A 1 89 ? -65.858 -10.378 109.358 1.00 74.19 89 LYS A N 1
ATOM 667 C CA . LYS A 1 89 ? -65.017 -11.297 108.565 1.00 74.19 89 LYS A CA 1
ATOM 668 C C . LYS A 1 89 ? -65.296 -11.205 107.061 1.00 74.19 89 LYS A C 1
ATOM 670 O O . LYS A 1 89 ? -64.376 -11.283 106.252 1.00 74.19 89 LYS A O 1
ATOM 675 N N . LYS A 1 90 ? -66.558 -10.984 106.667 1.00 72.00 90 LYS A N 1
ATOM 676 C CA . LYS A 1 90 ? -66.925 -10.719 105.261 1.00 72.00 90 LYS A CA 1
ATOM 677 C C . LYS A 1 90 ? -66.397 -9.369 104.771 1.00 72.00 90 LYS A C 1
ATOM 679 O O . LYS A 1 90 ? -65.958 -9.268 103.627 1.00 72.00 90 LYS A O 1
ATOM 684 N N . MET A 1 91 ? -66.421 -8.344 105.625 1.00 73.38 91 MET A N 1
ATOM 685 C CA . MET A 1 91 ? -65.857 -7.029 105.316 1.00 73.38 91 MET A CA 1
ATOM 686 C C . MET A 1 91 ? -64.335 -7.103 105.133 1.00 73.38 91 MET A C 1
ATOM 688 O O . MET A 1 91 ? -63.826 -6.552 104.162 1.00 73.38 91 MET A O 1
ATOM 692 N N . GLU A 1 92 ? -63.630 -7.844 105.993 1.00 78.75 92 GLU A N 1
ATOM 693 C CA . GLU A 1 92 ? -62.189 -8.118 105.862 1.00 78.75 92 GLU A CA 1
ATOM 694 C C . GLU A 1 92 ? -61.864 -8.878 104.566 1.00 78.75 92 GLU A C 1
ATOM 696 O O . GLU A 1 92 ? -61.028 -8.424 103.789 1.00 78.75 92 GLU A O 1
ATOM 701 N N . GLN A 1 93 ? -62.593 -9.956 104.253 1.00 78.12 93 GLN A N 1
ATOM 702 C CA . GLN A 1 93 ? -62.409 -10.708 103.001 1.00 78.12 93 GLN A CA 1
ATOM 703 C C . GLN A 1 93 ? -62.662 -9.859 101.748 1.00 78.12 93 GLN A C 1
ATOM 705 O O . GLN A 1 93 ? -61.903 -9.928 100.783 1.00 78.12 93 GLN A O 1
ATOM 710 N N . THR A 1 94 ? -63.709 -9.031 101.757 1.00 77.75 94 THR A N 1
ATOM 711 C CA . THR A 1 94 ? -64.019 -8.124 100.639 1.00 77.75 94 THR A CA 1
ATOM 712 C C . THR A 1 94 ? -62.943 -7.049 100.499 1.00 77.75 94 THR A C 1
ATOM 714 O O . THR A 1 94 ? -62.529 -6.717 99.391 1.00 77.75 94 THR A O 1
ATOM 717 N N . MET A 1 95 ? -62.450 -6.520 101.620 1.00 82.56 95 MET A N 1
ATOM 718 C CA . MET A 1 95 ? -61.368 -5.541 101.630 1.00 82.56 95 MET A CA 1
ATOM 719 C C . MET A 1 95 ? -60.066 -6.138 101.081 1.00 82.56 95 MET A C 1
ATOM 721 O O . MET A 1 95 ? -59.357 -5.458 100.339 1.00 82.56 95 MET A O 1
ATOM 725 N N . ASP A 1 96 ? -59.772 -7.400 101.385 1.00 83.94 96 ASP A N 1
ATOM 726 C CA . ASP A 1 96 ? -58.591 -8.091 100.871 1.00 83.94 96 ASP A CA 1
ATOM 727 C C . ASP A 1 96 ? -58.708 -8.434 99.380 1.00 83.94 96 ASP A C 1
ATOM 729 O O . ASP A 1 96 ? -57.755 -8.185 98.641 1.00 83.94 96 ASP A O 1
ATOM 733 N N . LEU A 1 97 ? -59.876 -8.883 98.903 1.00 81.69 97 LEU A N 1
ATOM 734 C CA . LEU A 1 97 ? -60.167 -9.019 97.466 1.00 81.69 97 LEU A CA 1
ATOM 735 C C . LEU A 1 97 ? -59.977 -7.685 96.725 1.00 81.69 97 LEU A C 1
ATOM 737 O O . LEU A 1 97 ? -59.296 -7.629 95.704 1.00 81.69 97 LEU A O 1
ATOM 741 N N . ILE A 1 98 ? -60.493 -6.579 97.274 1.00 86.19 98 ILE A N 1
ATOM 742 C CA . ILE A 1 98 ? -60.308 -5.233 96.706 1.00 86.19 98 ILE A CA 1
ATOM 743 C C . ILE A 1 98 ? -58.824 -4.839 96.664 1.00 86.19 98 ILE A C 1
ATOM 745 O O . ILE A 1 98 ? -58.380 -4.238 95.682 1.00 86.19 98 ILE A O 1
ATOM 749 N N . LYS A 1 99 ? -58.036 -5.143 97.705 1.00 90.88 99 LYS A N 1
ATOM 750 C CA . LYS A 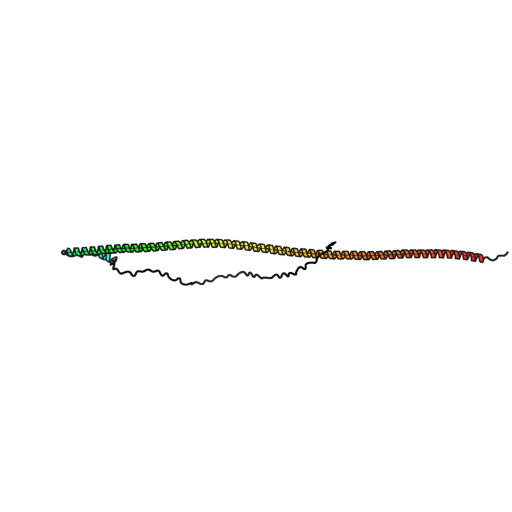1 99 ? -56.589 -4.861 97.718 1.00 90.88 99 LYS A CA 1
ATOM 751 C C . LYS A 1 99 ? -55.857 -5.667 96.644 1.00 90.88 99 LYS A C 1
ATOM 753 O O . LYS A 1 99 ? -55.075 -5.069 95.901 1.00 90.88 99 LYS A O 1
ATOM 758 N N . ARG A 1 100 ? -56.137 -6.973 96.531 1.00 85.00 100 ARG A N 1
ATOM 759 C CA . ARG A 1 100 ? -55.538 -7.854 95.514 1.00 85.00 100 ARG A CA 1
ATOM 760 C C . ARG A 1 100 ? -55.900 -7.393 94.099 1.00 85.00 100 ARG A C 1
ATOM 762 O O . ARG A 1 100 ? -54.998 -7.197 93.291 1.00 85.00 100 ARG A O 1
ATOM 769 N N . LEU A 1 101 ? -57.169 -7.064 93.835 1.00 87.94 101 LEU A N 1
ATOM 770 C CA . LEU A 1 101 ? -57.613 -6.499 92.551 1.00 87.94 101 LEU A CA 1
ATOM 771 C C . LEU A 1 101 ? -56.929 -5.164 92.222 1.00 87.94 101 LEU A C 1
ATOM 773 O O . LEU A 1 101 ? -56.433 -4.975 91.114 1.00 87.94 101 LEU A O 1
ATOM 777 N N . LYS A 1 102 ? -56.833 -4.231 93.180 1.00 89.12 102 LYS A N 1
ATOM 778 C CA . LYS A 1 102 ? -56.110 -2.960 92.973 1.00 89.12 102 LYS A CA 1
ATOM 779 C C . LYS A 1 102 ? -54.631 -3.184 92.654 1.00 89.12 102 LYS A C 1
ATOM 781 O O . LYS A 1 102 ? -54.053 -2.424 91.878 1.00 89.12 102 LYS A O 1
ATOM 786 N N . GLN A 1 103 ? -54.005 -4.185 93.268 1.00 87.06 103 GLN A N 1
ATOM 787 C CA . GLN A 1 103 ? -52.611 -4.523 93.001 1.00 87.06 103 GLN A CA 1
ATOM 788 C C . GLN A 1 103 ? -52.432 -5.186 91.633 1.00 87.06 103 GLN A C 1
ATOM 790 O O . GLN A 1 103 ? -51.523 -4.792 90.907 1.00 87.06 103 GLN A O 1
ATOM 795 N N . CYS A 1 104 ? -53.346 -6.078 91.246 1.00 88.06 104 CYS A N 1
ATOM 796 C CA . CYS A 1 104 ? -53.424 -6.656 89.909 1.00 88.06 104 CYS A CA 1
ATOM 797 C C . CYS A 1 104 ? -53.556 -5.567 88.827 1.00 88.06 104 CYS A C 1
ATOM 799 O O . CYS A 1 104 ? -52.738 -5.513 87.915 1.00 88.06 104 CYS A O 1
ATOM 801 N N . ILE A 1 105 ? -54.481 -4.610 88.982 1.00 90.19 105 ILE A N 1
ATOM 802 C CA . ILE A 1 105 ? -54.649 -3.487 88.039 1.00 90.19 105 ILE A CA 1
ATOM 803 C C . ILE A 1 105 ? -53.359 -2.667 87.898 1.00 90.19 105 ILE A C 1
ATOM 805 O O . ILE A 1 105 ? -52.972 -2.304 86.787 1.00 90.19 105 ILE A O 1
ATOM 809 N N . ARG A 1 106 ? -52.675 -2.363 89.010 1.00 88.00 106 ARG A N 1
ATOM 810 C CA . ARG A 1 106 ? -51.394 -1.636 88.971 1.00 88.00 106 ARG A CA 1
ATOM 811 C C . ARG A 1 106 ? -50.302 -2.437 88.258 1.00 88.00 106 ARG A C 1
ATOM 813 O O . ARG A 1 106 ? -49.567 -1.849 87.470 1.00 88.00 106 ARG A O 1
ATOM 820 N N . SER A 1 107 ? -50.226 -3.746 88.506 1.00 84.94 107 SER A N 1
ATOM 821 C CA . SER A 1 107 ? -49.281 -4.651 87.837 1.00 84.94 107 SER A CA 1
ATOM 822 C C . SER A 1 107 ? -49.555 -4.722 86.330 1.00 84.94 107 SER A C 1
ATOM 824 O O . SER A 1 107 ? -48.661 -4.447 85.533 1.00 84.94 107 SER A O 1
ATOM 826 N N . LEU A 1 108 ? -50.810 -4.943 85.923 1.00 87.25 108 LEU A N 1
ATOM 827 C CA . LEU A 1 108 ? -51.227 -4.965 84.516 1.00 87.25 108 LEU A CA 1
ATOM 828 C C . LEU A 1 108 ? -50.949 -3.640 83.799 1.00 87.25 108 LEU A C 1
ATOM 830 O O . LEU A 1 108 ? -50.460 -3.637 82.670 1.00 87.25 108 LEU A O 1
ATOM 834 N N . LYS A 1 109 ? -51.209 -2.503 84.457 1.00 89.38 109 LYS A N 1
ATOM 835 C CA . LYS A 1 109 ? -50.883 -1.183 83.904 1.00 89.38 109 LYS A CA 1
ATOM 836 C C . LYS A 1 109 ? -49.376 -1.033 83.664 1.00 89.38 109 LYS A C 1
ATOM 838 O O . LYS A 1 109 ? -48.982 -0.603 82.584 1.00 89.38 109 LYS A O 1
ATOM 843 N N . GLY A 1 110 ? -48.547 -1.437 84.629 1.00 88.31 110 GLY A N 1
ATOM 844 C CA . GLY A 1 110 ? -47.089 -1.431 84.486 1.00 88.31 110 GLY A CA 1
ATOM 845 C C . GLY A 1 110 ? -46.595 -2.351 83.365 1.00 88.31 110 GLY A C 1
ATOM 846 O O . GLY A 1 110 ? -45.753 -1.943 82.566 1.00 88.31 110 GLY A O 1
ATOM 847 N N . LYS A 1 111 ? -47.166 -3.559 83.243 1.00 89.25 111 LYS A N 1
ATOM 848 C CA . LYS A 1 111 ? -46.870 -4.497 82.145 1.00 89.25 111 LYS A CA 1
ATOM 849 C C . LYS A 1 111 ? -47.217 -3.903 80.781 1.00 89.25 111 LYS A C 1
ATOM 851 O O . LYS A 1 111 ? -46.390 -3.965 79.878 1.00 89.25 111 LYS A O 1
ATOM 856 N N . LYS A 1 112 ? -48.391 -3.275 80.640 1.00 91.88 112 LYS A N 1
ATOM 857 C CA . LYS A 1 112 ? -48.795 -2.589 79.402 1.00 91.88 112 LYS A CA 1
ATOM 858 C C . LYS A 1 112 ? -47.801 -1.494 79.015 1.00 91.88 112 LYS A C 1
ATOM 860 O O . LYS A 1 112 ? -47.380 -1.444 77.867 1.00 91.88 112 LYS A O 1
ATOM 865 N N . GLU A 1 113 ? -47.411 -0.638 79.959 1.00 94.25 113 GLU A N 1
ATOM 866 C CA . GLU A 1 113 ? -46.443 0.439 79.703 1.00 94.25 113 GLU A CA 1
ATOM 867 C C . GLU A 1 113 ? -45.056 -0.104 79.321 1.00 94.25 113 GLU A C 1
ATOM 869 O O . GLU A 1 113 ? -44.399 0.461 78.448 1.00 94.25 113 GLU A O 1
ATOM 874 N N . LYS A 1 114 ? -44.612 -1.210 79.936 1.00 94.44 114 LYS A N 1
ATOM 875 C CA . LYS A 1 114 ? -43.352 -1.879 79.580 1.00 94.44 114 LYS A CA 1
ATOM 876 C C . LYS A 1 114 ? -43.410 -2.481 78.174 1.00 94.44 114 LYS A C 1
ATOM 878 O O . LYS A 1 114 ? -42.564 -2.149 77.352 1.00 94.44 114 LYS A O 1
ATOM 883 N N . LEU A 1 115 ? -44.436 -3.282 77.880 1.00 94.38 115 LEU A N 1
ATOM 884 C CA . LEU A 1 115 ? -44.645 -3.874 76.554 1.00 94.38 115 LEU A CA 1
ATOM 885 C C . LEU A 1 115 ? -44.759 -2.806 75.468 1.00 94.38 115 LEU A C 1
ATOM 887 O O . LEU A 1 115 ? -44.258 -2.997 74.367 1.00 94.38 115 LEU A O 1
ATOM 891 N N . GLN A 1 116 ? -45.381 -1.670 75.781 1.00 96.25 116 GLN A N 1
ATOM 892 C CA . GLN A 1 116 ? -45.486 -0.562 74.845 1.00 96.25 116 GLN A CA 1
ATOM 893 C C . GLN A 1 116 ? -44.121 0.069 74.539 1.00 96.25 116 GLN A C 1
ATOM 895 O O . GLN A 1 116 ? -43.801 0.265 73.371 1.00 96.25 116 GLN A O 1
ATOM 900 N N . LYS A 1 117 ? -43.275 0.302 75.550 1.00 97.00 117 LYS A N 1
ATOM 901 C CA . LYS A 1 117 ? -41.893 0.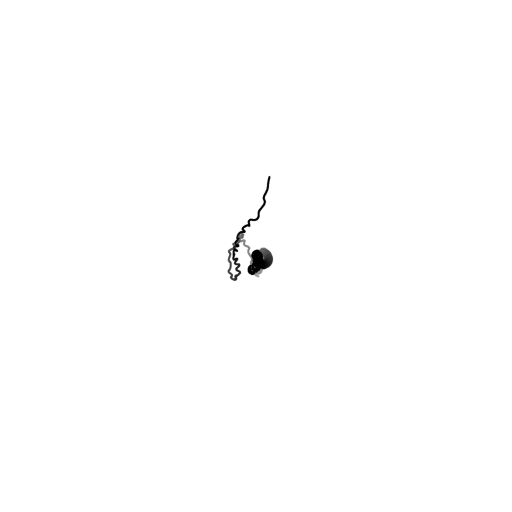771 75.333 1.00 97.00 117 LYS A CA 1
ATOM 902 C C . LYS A 1 117 ? -41.057 -0.235 74.542 1.00 97.00 117 LYS A C 1
ATOM 904 O O . LYS A 1 117 ? -40.275 0.166 73.682 1.00 97.00 117 LYS A O 1
ATOM 909 N N . ASP A 1 118 ? -41.214 -1.526 74.827 1.00 95.81 118 ASP A N 1
ATOM 910 C CA . ASP A 1 118 ? -40.494 -2.590 74.126 1.00 95.81 118 ASP A CA 1
ATOM 911 C C . ASP A 1 118 ? -40.939 -2.681 72.655 1.00 95.81 118 ASP A C 1
ATOM 913 O O . ASP A 1 118 ? -40.090 -2.788 71.768 1.00 95.81 118 ASP A O 1
ATOM 917 N N . LEU A 1 119 ? -42.245 -2.556 72.386 1.00 96.75 119 LEU A N 1
ATOM 918 C CA . LEU A 1 119 ? -42.812 -2.495 71.036 1.00 96.75 119 LEU A CA 1
ATOM 919 C C . LEU A 1 119 ? -42.288 -1.278 70.263 1.00 96.75 119 LEU A C 1
ATOM 921 O O . LEU A 1 119 ? -41.777 -1.443 69.160 1.00 96.75 119 LEU A O 1
ATOM 925 N N . GLU A 1 120 ? -42.349 -0.080 70.853 1.00 97.50 120 GLU A N 1
ATOM 926 C CA . GLU A 1 120 ? -41.848 1.160 70.240 1.00 97.50 120 GLU A CA 1
ATOM 927 C C . GLU A 1 120 ? -40.333 1.082 69.965 1.00 97.50 120 GLU A C 1
ATOM 929 O O . GLU A 1 120 ? -39.856 1.506 68.911 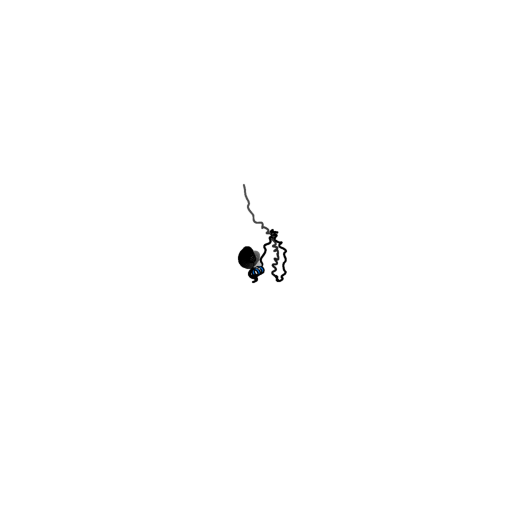1.00 97.50 120 GLU A O 1
ATOM 934 N N . SER A 1 121 ? -39.562 0.488 70.883 1.00 97.31 121 SER A N 1
ATOM 935 C CA . SER A 1 121 ? -38.122 0.247 70.718 1.00 97.31 121 SER A CA 1
ATOM 936 C C . SER A 1 121 ? -37.824 -0.742 69.586 1.00 97.31 121 SER A C 1
ATOM 938 O O . SER A 1 121 ? -36.917 -0.511 68.781 1.00 97.31 121 SER A O 1
ATOM 940 N N . ALA A 1 122 ? -38.589 -1.834 69.487 1.00 96.38 122 ALA A N 1
ATOM 941 C CA . ALA A 1 122 ? -38.447 -2.823 68.422 1.00 96.38 122 ALA A CA 1
ATOM 942 C C . ALA A 1 122 ? -38.858 -2.260 67.052 1.00 96.38 122 ALA A C 1
ATOM 944 O O . ALA A 1 122 ? -38.155 -2.479 66.066 1.00 96.38 122 ALA A O 1
ATOM 945 N N . GLU A 1 123 ? -39.948 -1.495 66.990 1.00 97.38 123 GLU A N 1
ATOM 946 C CA . GLU A 1 123 ? -40.424 -0.849 65.767 1.00 97.38 123 GLU A CA 1
ATOM 947 C C . GLU A 1 123 ? -39.426 0.195 65.264 1.00 97.38 123 GLU A C 1
ATOM 949 O O . GLU A 1 123 ? -39.066 0.178 64.087 1.00 97.38 123 GLU A O 1
ATOM 954 N N . LYS A 1 124 ? -38.878 1.025 66.162 1.00 97.88 124 LYS A N 1
ATOM 955 C CA . LYS A 1 124 ? -37.810 1.968 65.817 1.00 97.88 124 LYS A CA 1
ATOM 956 C C . LYS A 1 124 ? -36.590 1.254 65.228 1.00 97.88 124 LYS A C 1
ATOM 958 O O . LYS A 1 124 ? -36.135 1.630 64.154 1.00 97.88 124 LYS A O 1
ATOM 963 N N . LYS A 1 125 ? -36.099 0.188 65.875 1.00 98.12 125 LYS A N 1
ATOM 964 C CA . LYS A 1 125 ? -34.970 -0.611 65.355 1.00 98.12 125 LYS A CA 1
ATOM 965 C C . LYS A 1 125 ? -35.273 -1.214 63.984 1.00 98.12 125 LYS A C 1
ATOM 967 O O . LYS A 1 125 ? -34.394 -1.245 63.125 1.00 98.12 125 LYS A O 1
ATOM 972 N N . ARG A 1 126 ? -36.508 -1.686 63.772 1.00 97.44 126 ARG A N 1
ATOM 973 C CA . ARG A 1 126 ? -36.948 -2.214 62.477 1.00 97.44 126 ARG A CA 1
ATOM 974 C C . ARG A 1 126 ? -36.859 -1.133 61.401 1.00 97.44 126 ARG A C 1
ATOM 976 O O . ARG A 1 126 ? -36.233 -1.377 60.375 1.00 97.44 126 ARG A O 1
ATOM 983 N N . ILE A 1 127 ? -37.422 0.048 61.661 1.00 98.00 127 ILE A N 1
ATOM 984 C CA . ILE A 1 127 ? -37.404 1.195 60.742 1.00 98.00 127 ILE A CA 1
ATOM 985 C C . ILE A 1 127 ? -35.966 1.639 60.443 1.00 98.00 127 ILE A C 1
ATOM 987 O O . ILE A 1 127 ? -35.627 1.846 59.281 1.00 98.00 127 ILE A O 1
ATOM 991 N N . ASP A 1 128 ? -35.106 1.735 61.460 1.00 97.69 128 ASP A N 1
ATOM 992 C CA . ASP A 1 128 ? -33.699 2.117 61.288 1.00 97.69 128 ASP A CA 1
ATOM 993 C C . ASP A 1 128 ? -32.965 1.130 60.358 1.00 97.69 128 ASP A C 1
ATOM 995 O O . ASP A 1 128 ? -32.299 1.550 59.411 1.00 97.69 128 ASP A O 1
ATOM 999 N N . SER A 1 129 ? -33.157 -0.182 60.552 1.00 96.88 129 SER A N 1
ATOM 1000 C CA . SER A 1 129 ? -32.570 -1.209 59.675 1.00 96.88 129 SER A CA 1
ATOM 1001 C C . SER A 1 129 ? -33.158 -1.216 58.257 1.00 96.88 129 SER A C 1
ATOM 1003 O O . SER A 1 129 ? -32.438 -1.452 57.288 1.00 96.88 129 SER A O 1
ATOM 1005 N N . GLU A 1 130 ? -34.456 -0.929 58.114 1.00 97.94 130 GLU A N 1
ATOM 1006 C CA . GLU A 1 130 ? -35.146 -0.817 56.824 1.00 97.94 130 GLU A CA 1
ATOM 1007 C C . GLU A 1 130 ? -34.605 0.373 56.019 1.00 97.94 130 GLU A C 1
ATOM 1009 O O . GLU A 1 130 ? -34.301 0.234 54.833 1.00 97.94 130 GLU A O 1
ATOM 1014 N N . ASN A 1 131 ? -34.382 1.510 56.684 1.00 96.94 131 ASN A N 1
ATOM 1015 C CA . ASN A 1 131 ? -33.759 2.688 56.087 1.00 96.94 131 ASN A CA 1
ATOM 1016 C C . ASN A 1 131 ? -32.298 2.430 55.691 1.00 96.94 131 ASN A C 1
ATOM 1018 O O . ASN A 1 131 ? -31.896 2.812 54.596 1.00 96.94 131 ASN A O 1
ATOM 1022 N N . GLU A 1 132 ? -31.511 1.748 56.530 1.00 98.44 132 GLU A N 1
ATOM 1023 C CA . GLU A 1 132 ? -30.124 1.392 56.198 1.00 98.44 132 GLU A CA 1
ATOM 1024 C C . GLU A 1 132 ? -30.050 0.485 54.958 1.00 98.44 132 GLU A C 1
ATOM 1026 O O . GLU A 1 132 ? -29.238 0.712 54.057 1.00 98.44 132 GLU A O 1
ATOM 1031 N N . MET A 1 133 ? -30.921 -0.527 54.877 1.00 98.38 133 MET A N 1
ATOM 1032 C CA . MET A 1 133 ? -31.012 -1.397 53.702 1.00 98.38 133 MET A CA 1
ATOM 1033 C C . MET A 1 133 ? -31.437 -0.624 52.455 1.00 98.38 133 MET A C 1
ATOM 1035 O O . MET A 1 133 ? -30.894 -0.867 51.379 1.00 98.38 133 MET A O 1
ATOM 1039 N N . LYS A 1 134 ? -32.366 0.326 52.591 1.00 98.56 134 LYS A N 1
ATOM 1040 C CA . LYS A 1 134 ? -32.801 1.174 51.482 1.00 98.56 134 LYS A CA 1
ATOM 1041 C C . LYS A 1 134 ? -31.656 2.029 50.934 1.00 98.56 134 LYS A C 1
ATOM 1043 O O . LYS A 1 134 ? -31.423 1.995 49.731 1.00 98.56 134 LYS A O 1
ATOM 1048 N N . THR A 1 135 ? -30.880 2.685 51.799 1.00 98.06 135 THR A N 1
ATOM 1049 C CA . THR A 1 135 ? -29.690 3.449 51.384 1.00 98.06 135 THR A CA 1
ATOM 1050 C C . THR A 1 135 ? -28.685 2.565 50.641 1.00 98.06 135 THR A C 1
ATOM 1052 O O . THR A 1 135 ? -28.207 2.939 49.574 1.00 98.06 135 THR A O 1
ATOM 1055 N N . LYS A 1 136 ? -28.420 1.350 51.143 1.00 98.62 136 LYS A N 1
ATOM 1056 C CA . LYS A 1 136 ? -27.525 0.386 50.475 1.00 98.62 136 LYS A CA 1
ATOM 1057 C C . LYS A 1 136 ? -28.045 -0.058 49.107 1.00 98.62 136 LYS A C 1
ATOM 1059 O O . LYS A 1 136 ? -27.256 -0.248 48.187 1.00 98.62 136 LYS A O 1
ATOM 1064 N N . ILE A 1 137 ? -29.357 -0.246 48.962 1.00 98.25 137 ILE A N 1
ATOM 1065 C CA . ILE A 1 137 ? -29.977 -0.573 47.671 1.00 98.25 137 ILE A CA 1
ATOM 1066 C C . ILE A 1 137 ? -29.767 0.572 46.679 1.00 98.25 137 ILE A C 1
ATOM 1068 O O . ILE A 1 137 ? -29.390 0.314 45.537 1.00 98.25 137 ILE A O 1
ATOM 1072 N N . ASP A 1 138 ? -29.963 1.817 47.107 1.00 98.19 138 ASP A N 1
ATOM 1073 C CA . ASP A 1 138 ? -29.787 2.989 46.249 1.00 98.19 138 ASP A CA 1
ATOM 1074 C C . ASP A 1 138 ? -28.317 3.162 45.823 1.00 98.19 138 ASP A C 1
ATOM 1076 O O . ASP A 1 138 ? -28.041 3.350 44.638 1.00 98.19 138 ASP A O 1
ATOM 1080 N N . GLU A 1 139 ? -27.361 2.984 46.743 1.00 98.38 139 GLU A N 1
ATOM 1081 C CA . GLU A 1 139 ? -25.922 2.975 46.434 1.00 98.38 139 GLU A CA 1
ATOM 1082 C C . GLU A 1 139 ? -25.555 1.871 45.431 1.00 98.38 139 GLU A C 1
ATOM 1084 O O . GLU A 1 139 ? -24.867 2.122 44.439 1.00 98.38 139 GLU A O 1
ATOM 1089 N N . LEU A 1 140 ? -26.043 0.643 45.642 1.00 98.44 140 LEU A N 1
ATOM 1090 C CA . LEU A 1 140 ? -25.798 -0.464 44.717 1.00 98.44 140 LEU A CA 1
ATOM 1091 C C . LEU A 1 140 ? -26.405 -0.188 43.337 1.00 98.44 140 LEU A C 1
ATOM 1093 O O . LEU A 1 140 ? -25.747 -0.436 42.327 1.00 98.44 140 LEU A O 1
ATOM 1097 N N . ASN A 1 141 ? -27.611 0.372 43.264 1.00 98.50 141 ASN A N 1
ATOM 1098 C CA . ASN A 1 141 ? -28.234 0.744 41.993 1.00 98.50 141 ASN A CA 1
ATOM 1099 C C . ASN A 1 141 ? -27.425 1.810 41.244 1.00 98.50 141 ASN A C 1
ATOM 1101 O O . ASN A 1 141 ? -27.222 1.682 40.034 1.00 98.50 141 ASN A O 1
ATOM 1105 N N . GLU A 1 142 ? -26.905 2.811 41.955 1.00 98.69 142 GLU A N 1
ATOM 1106 C CA . GLU A 1 142 ? -26.034 3.834 41.376 1.00 98.69 142 GLU A CA 1
ATOM 1107 C C . GLU A 1 142 ? -24.728 3.218 40.848 1.00 98.69 142 GLU A C 1
ATOM 1109 O O . GLU A 1 142 ? -24.311 3.493 39.721 1.00 98.69 142 GLU A O 1
ATOM 1114 N N . THR A 1 143 ? -24.103 2.302 41.598 1.00 98.56 143 THR A N 1
ATOM 1115 C CA . THR A 1 143 ? -22.906 1.595 41.104 1.00 98.56 143 THR A CA 1
ATOM 1116 C C . THR A 1 143 ? -23.201 0.740 39.869 1.00 98.56 143 THR A C 1
ATOM 1118 O O . THR A 1 143 ? -22.411 0.747 38.926 1.00 98.56 143 THR A O 1
ATOM 1121 N N . ILE A 1 144 ? -24.350 0.056 39.814 1.00 98.50 144 ILE A N 1
ATOM 1122 C CA . ILE A 1 144 ? -24.779 -0.722 38.642 1.00 98.50 144 ILE A CA 1
ATOM 1123 C C . ILE A 1 144 ? -24.965 0.191 37.427 1.00 98.50 144 ILE A C 1
ATOM 1125 O O . ILE A 1 144 ? -24.535 -0.165 36.329 1.00 98.50 144 ILE A O 1
ATOM 1129 N N . SER A 1 145 ? -25.587 1.359 37.610 1.00 98.75 145 SER A N 1
ATOM 1130 C CA . SER A 1 145 ? -25.772 2.352 36.547 1.00 98.75 145 SER A CA 1
ATOM 1131 C C . SER A 1 145 ? -24.426 2.820 35.985 1.00 98.75 145 SER A C 1
ATOM 1133 O O . SER A 1 145 ? -24.179 2.717 34.780 1.00 98.75 145 SER A O 1
ATOM 1135 N N . ASN A 1 146 ? -23.505 3.213 36.869 1.00 98.62 146 ASN A N 1
ATOM 1136 C CA . ASN A 1 146 ? -22.164 3.650 36.489 1.00 98.62 146 ASN A CA 1
ATOM 1137 C C . ASN A 1 146 ? -21.374 2.550 35.766 1.00 98.62 146 ASN A C 1
ATOM 1139 O O . ASN A 1 146 ? -20.747 2.815 34.742 1.00 98.62 146 ASN A O 1
ATOM 1143 N N . LEU A 1 147 ? -21.441 1.301 36.238 1.00 98.56 147 LEU A N 1
ATOM 1144 C CA . LEU A 1 147 ? -20.792 0.167 35.572 1.00 98.56 147 LEU A CA 1
ATOM 1145 C C . LEU A 1 147 ? -21.374 -0.106 34.179 1.00 98.56 147 LEU A C 1
ATOM 1147 O O . LEU A 1 147 ? -20.632 -0.398 33.247 1.00 98.56 147 LEU A O 1
ATOM 1151 N N . ARG A 1 148 ? -22.691 0.023 33.993 1.00 98.75 148 ARG A N 1
ATOM 1152 C CA . ARG A 1 148 ? -23.314 -0.123 32.665 1.00 98.75 148 ARG A CA 1
ATOM 1153 C C . ARG A 1 148 ? -22.866 0.973 31.700 1.00 98.75 148 ARG A C 1
ATOM 1155 O O . ARG A 1 148 ? -22.592 0.684 30.534 1.00 98.75 148 ARG A O 1
ATOM 1162 N N . MET A 1 149 ? -22.758 2.211 32.183 1.00 98.56 149 MET A N 1
ATOM 1163 C CA . MET A 1 149 ? -22.245 3.329 31.389 1.00 98.56 149 MET A CA 1
ATOM 1164 C C . MET A 1 149 ? -20.783 3.121 30.980 1.00 98.56 149 MET A C 1
ATOM 1166 O O . MET A 1 149 ? -20.436 3.345 29.821 1.00 98.56 149 MET A O 1
ATOM 1170 N N . THR A 1 150 ? -19.924 2.674 31.901 1.00 98.62 150 THR A N 1
ATOM 1171 C CA . THR A 1 150 ? -18.507 2.438 31.587 1.00 98.62 150 THR A CA 1
ATOM 1172 C C . THR A 1 150 ? -18.323 1.277 30.618 1.00 98.62 150 THR A C 1
ATOM 1174 O O . THR A 1 150 ? -17.529 1.414 29.692 1.00 98.62 150 THR A O 1
ATOM 1177 N N . ILE A 1 151 ? -19.087 0.188 30.763 1.00 98.38 151 ILE A N 1
ATOM 1178 C CA . ILE A 1 151 ? -19.096 -0.925 29.800 1.00 98.38 151 ILE A CA 1
ATOM 1179 C C . ILE A 1 151 ? -19.457 -0.413 28.402 1.00 98.38 151 ILE A C 1
ATOM 1181 O O . ILE A 1 151 ? -18.683 -0.619 27.472 1.00 98.38 151 ILE A O 1
ATOM 1185 N N . SER A 1 152 ? -20.550 0.345 28.276 1.00 98.75 152 SER A N 1
ATOM 1186 C CA . SER A 1 152 ? -20.993 0.886 26.980 1.00 98.75 152 SER A CA 1
ATOM 1187 C C . SER A 1 152 ? -19.927 1.788 26.336 1.00 98.75 152 SER A C 1
ATOM 1189 O O . SER A 1 152 ? -19.646 1.681 25.145 1.00 98.75 152 SER A O 1
ATOM 1191 N N . SER A 1 153 ? -19.274 2.652 27.127 1.00 98.62 153 SER A N 1
ATOM 1192 C CA . SER A 1 153 ? -18.196 3.522 26.630 1.00 98.62 153 SER A CA 1
ATOM 1193 C C . SER A 1 153 ? -16.945 2.743 26.206 1.00 98.62 153 SER A C 1
ATOM 1195 O O . SER A 1 153 ? -16.250 3.151 25.274 1.00 98.62 153 SER A O 1
ATOM 1197 N N . LEU A 1 154 ? -16.620 1.646 26.893 1.00 98.56 154 LEU A N 1
ATOM 1198 C CA . LEU A 1 154 ? -15.485 0.797 26.534 1.00 98.56 154 LEU A CA 1
ATOM 1199 C C . LEU A 1 154 ? -15.766 -0.008 25.265 1.00 98.56 154 LEU A C 1
ATOM 1201 O O . LEU A 1 154 ? -14.893 -0.078 24.408 1.00 98.56 154 LEU A O 1
ATOM 1205 N N . GLU A 1 155 ? -16.971 -0.555 25.118 1.00 98.69 155 GLU A N 1
ATOM 1206 C CA . GLU A 1 155 ? -17.399 -1.263 23.907 1.00 98.69 155 GLU A CA 1
ATOM 1207 C C . GLU A 1 155 ? -17.318 -0.356 22.669 1.00 98.69 155 GLU A C 1
ATOM 1209 O O . GLU A 1 155 ? -16.751 -0.756 21.653 1.00 98.69 155 GLU A O 1
ATOM 1214 N N . GLU A 1 156 ? -17.783 0.895 22.770 1.00 98.62 156 GLU A N 1
ATOM 1215 C CA . GLU A 1 156 ? -17.668 1.883 21.688 1.00 98.62 156 GLU A CA 1
ATOM 1216 C C . GLU A 1 156 ? -16.202 2.179 21.326 1.00 98.62 156 GLU A C 1
ATOM 1218 O O . GLU A 1 156 ? -15.837 2.210 20.149 1.00 98.62 156 GLU A O 1
ATOM 1223 N N . LYS A 1 157 ? -15.335 2.366 22.331 1.00 98.62 157 LYS A N 1
ATOM 1224 C CA . LYS A 1 157 ? -13.902 2.616 22.108 1.00 98.62 157 LYS A CA 1
ATOM 1225 C C . LYS A 1 157 ? -13.201 1.428 21.458 1.00 98.62 157 LYS A C 1
ATOM 1227 O O . LYS A 1 157 ? -12.363 1.644 20.590 1.00 98.62 157 LYS A O 1
ATOM 1232 N N . ILE A 1 158 ? -13.541 0.205 21.863 1.00 98.50 158 ILE A N 1
ATOM 1233 C CA . ILE A 1 158 ? -12.994 -1.020 21.270 1.00 98.50 158 ILE A CA 1
ATOM 1234 C C . ILE A 1 158 ? -13.406 -1.112 19.801 1.00 98.50 158 ILE A C 1
ATOM 1236 O O . ILE A 1 158 ? -12.538 -1.253 18.947 1.00 98.50 158 ILE A O 1
ATOM 1240 N N . ALA A 1 159 ? -14.696 -0.946 19.494 1.00 98.62 159 ALA A N 1
ATOM 1241 C CA . ALA A 1 159 ? -15.185 -0.998 18.118 1.00 98.62 159 ALA A CA 1
ATOM 1242 C C . ALA A 1 159 ? -14.521 0.064 17.223 1.00 98.62 159 ALA A C 1
ATOM 1244 O O . ALA A 1 159 ? -14.163 -0.211 16.076 1.00 98.62 159 ALA A O 1
ATOM 1245 N N . LYS A 1 160 ? -14.316 1.275 17.755 1.00 98.56 160 LYS A N 1
ATOM 1246 C CA . LYS A 1 160 ? -13.614 2.343 17.042 1.00 98.56 160 LYS A CA 1
ATOM 1247 C C . LYS A 1 160 ? -12.145 1.996 16.779 1.00 98.56 160 LYS A C 1
ATOM 1249 O O . LYS A 1 160 ? -11.702 2.095 15.642 1.00 98.56 160 LYS A O 1
ATOM 1254 N N . GLU A 1 161 ? -11.411 1.557 17.798 1.00 98.50 161 GLU A N 1
ATOM 1255 C CA . GLU A 1 161 ? -9.997 1.182 17.665 1.00 98.50 161 GLU A CA 1
ATOM 1256 C C . GLU A 1 161 ? -9.807 0.001 16.695 1.00 98.50 161 GLU A C 1
ATOM 1258 O O . GLU A 1 161 ? -8.869 -0.015 15.899 1.00 98.50 161 GLU A O 1
ATOM 1263 N N . GLU A 1 162 ? -10.711 -0.982 16.713 1.00 98.50 162 GLU A N 1
ATOM 1264 C CA . GLU A 1 162 ? -10.704 -2.097 15.761 1.00 98.50 162 GLU A CA 1
ATOM 1265 C C . GLU A 1 162 ? -10.901 -1.617 14.317 1.00 98.50 162 GLU A C 1
ATOM 1267 O O . GLU A 1 162 ? -10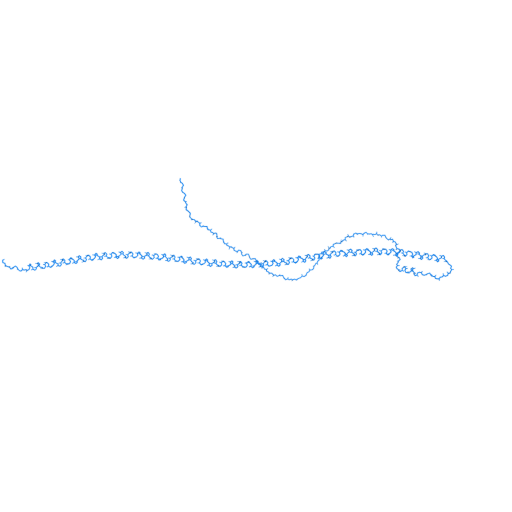.186 -2.072 13.419 1.00 98.50 162 GLU A O 1
ATOM 1272 N N . SER A 1 163 ? -11.819 -0.671 14.099 1.00 98.44 163 SER A N 1
ATOM 1273 C CA . SER A 1 163 ? -12.031 -0.040 12.794 1.00 98.44 163 SER A CA 1
ATOM 1274 C C . SER A 1 163 ? -10.793 0.738 12.329 1.00 98.44 163 SER A C 1
ATOM 1276 O O . SER A 1 163 ? -10.312 0.510 11.217 1.00 98.44 163 SER A O 1
ATOM 1278 N N . ASP A 1 164 ? -10.232 1.598 13.183 1.00 98.38 164 ASP A N 1
ATOM 1279 C CA . ASP A 1 164 ? -9.053 2.417 12.866 1.00 98.38 164 ASP A CA 1
ATOM 1280 C C . ASP A 1 164 ? -7.831 1.524 12.552 1.00 98.38 164 ASP A C 1
ATOM 1282 O O . ASP A 1 164 ? -7.097 1.744 11.583 1.00 98.38 164 ASP A O 1
ATOM 1286 N N . LYS A 1 165 ? -7.640 0.435 13.312 1.00 98.69 165 LYS A N 1
ATOM 1287 C CA . LYS A 1 165 ? -6.579 -0.553 13.063 1.00 98.69 165 LYS A CA 1
ATOM 1288 C C . LYS A 1 165 ? -6.725 -1.233 11.701 1.00 98.69 165 LYS A C 1
ATOM 1290 O O . LYS A 1 165 ? -5.718 -1.458 11.021 1.00 98.69 165 LYS A O 1
ATOM 1295 N N . LEU A 1 166 ? -7.946 -1.591 11.298 1.00 98.44 166 LEU A N 1
ATOM 1296 C CA . LEU A 1 166 ? -8.199 -2.188 9.984 1.00 98.44 166 LEU A CA 1
ATOM 1297 C C . LEU A 1 166 ? -7.885 -1.205 8.848 1.00 98.44 166 LEU A C 1
ATOM 1299 O O . LEU A 1 166 ? -7.246 -1.606 7.872 1.00 98.44 166 LEU A O 1
ATOM 1303 N N . GLU A 1 167 ? -8.242 0.073 9.002 1.00 98.56 167 GLU A N 1
ATOM 1304 C CA . GLU A 1 167 ? -7.931 1.124 8.025 1.00 98.56 167 GLU A CA 1
ATOM 1305 C C . GLU A 1 167 ? -6.414 1.305 7.846 1.00 98.56 167 GLU A C 1
ATOM 1307 O O . GLU A 1 167 ? -5.915 1.337 6.715 1.00 98.56 167 GLU A O 1
ATOM 1312 N N . VAL A 1 168 ? -5.651 1.331 8.945 1.00 98.62 168 VAL A N 1
ATOM 1313 C CA . VAL A 1 168 ? -4.181 1.426 8.902 1.00 98.62 168 VAL A CA 1
ATOM 1314 C C . VAL A 1 168 ? -3.563 0.228 8.175 1.00 98.62 168 VAL A C 1
ATOM 1316 O O . VAL A 1 168 ? -2.655 0.400 7.356 1.00 98.62 168 VAL A O 1
ATOM 1319 N N . ILE A 1 169 ? -4.059 -0.989 8.426 1.00 98.56 169 ILE A N 1
ATOM 1320 C CA . ILE A 1 169 ? -3.585 -2.203 7.743 1.00 98.56 169 ILE A CA 1
ATOM 1321 C C . ILE A 1 169 ? -3.868 -2.128 6.238 1.00 98.56 169 ILE A C 1
ATOM 1323 O O . ILE A 1 169 ? -3.012 -2.507 5.433 1.00 98.56 169 ILE A O 1
ATOM 1327 N N . GLU A 1 170 ? -5.048 -1.657 5.838 1.00 98.62 170 GLU A N 1
ATOM 1328 C CA . GLU A 1 170 ? -5.401 -1.506 4.426 1.00 98.62 170 GLU A CA 1
ATOM 1329 C C . GLU A 1 170 ? -4.532 -0.447 3.732 1.00 98.62 170 GLU A C 1
ATOM 1331 O O . GLU A 1 170 ? -3.996 -0.702 2.650 1.00 98.62 170 GLU A O 1
ATOM 1336 N N . CYS A 1 171 ? -4.319 0.703 4.375 1.00 98.44 171 CYS A N 1
ATOM 1337 C CA . CYS A 1 171 ? -3.433 1.754 3.875 1.00 98.44 171 CYS A CA 1
ATOM 1338 C C . CYS A 1 171 ? -1.998 1.248 3.697 1.00 98.44 171 CYS A C 1
ATOM 1340 O O . CYS A 1 171 ? -1.397 1.447 2.641 1.00 98.44 171 CYS A O 1
ATOM 1342 N N . TYR A 1 172 ? -1.466 0.527 4.688 1.00 98.50 172 TYR A N 1
ATOM 1343 C CA . TYR A 1 172 ? -0.130 -0.061 4.611 1.00 98.50 172 TYR A CA 1
ATOM 1344 C C . TYR A 1 172 ? 0.004 -1.056 3.450 1.00 98.50 172 TYR A C 1
ATOM 1346 O O . TYR A 1 172 ? 1.014 -1.054 2.744 1.00 98.50 172 TYR A O 1
ATOM 1354 N N . LYS A 1 173 ? -1.013 -1.897 3.215 1.00 98.69 173 LYS A N 1
ATOM 1355 C CA . LYS A 1 173 ? -1.023 -2.835 2.081 1.00 98.69 173 LYS A CA 1
ATOM 1356 C C . LYS A 1 173 ? -0.982 -2.098 0.741 1.00 98.69 173 LYS A C 1
ATOM 1358 O O . LYS A 1 173 ? -0.128 -2.418 -0.084 1.00 98.69 173 LYS A O 1
ATOM 1363 N N . LYS A 1 174 ? -1.837 -1.087 0.557 1.00 98.62 174 LYS A N 1
ATOM 1364 C CA . LYS A 1 174 ? -1.875 -0.269 -0.669 1.00 98.62 174 LYS A CA 1
ATOM 1365 C C . LYS A 1 174 ? -0.545 0.441 -0.920 1.00 98.62 174 LYS A C 1
ATOM 1367 O O . LYS A 1 174 ? -0.032 0.401 -2.035 1.00 98.62 174 LYS A O 1
ATOM 1372 N N . GLU A 1 175 ? 0.044 1.031 0.117 1.00 98.50 175 GLU A N 1
ATOM 1373 C CA . GLU A 1 175 ? 1.347 1.695 0.021 1.00 98.50 175 GLU A CA 1
ATOM 1374 C C . GLU A 1 175 ? 2.461 0.704 -0.347 1.00 98.50 175 GLU A C 1
ATOM 1376 O O . GLU A 1 175 ? 3.286 0.974 -1.220 1.00 98.50 175 GLU A O 1
ATOM 1381 N N . LYS A 1 176 ? 2.464 -0.488 0.261 1.00 98.69 176 LYS A N 1
ATOM 1382 C CA . LYS A 1 176 ? 3.430 -1.545 -0.063 1.00 98.69 176 LYS A CA 1
ATOM 1383 C C . LYS A 1 176 ? 3.326 -1.983 -1.526 1.00 98.69 176 LYS A C 1
ATOM 1385 O O . LYS A 1 176 ? 4.352 -2.145 -2.184 1.00 98.69 176 LYS A O 1
ATOM 1390 N N . GLU A 1 177 ? 2.114 -2.166 -2.040 1.00 98.50 177 GLU A N 1
ATOM 1391 C CA . GLU A 1 177 ? 1.880 -2.512 -3.447 1.00 98.50 177 GLU A CA 1
ATOM 1392 C C . GLU A 1 177 ? 2.327 -1.390 -4.393 1.00 98.50 177 GLU A C 1
ATOM 1394 O O . GLU A 1 177 ? 3.043 -1.652 -5.363 1.00 98.50 177 GLU A O 1
ATOM 1399 N N . ALA A 1 178 ? 1.987 -0.136 -4.079 1.00 98.56 178 ALA A N 1
ATOM 1400 C CA . ALA A 1 178 ? 2.412 1.031 -4.848 1.00 98.56 178 ALA A CA 1
ATOM 1401 C C . ALA A 1 178 ? 3.942 1.160 -4.890 1.00 98.56 178 ALA A C 1
ATOM 1403 O O . ALA A 1 178 ? 4.520 1.408 -5.954 1.00 98.56 178 ALA A O 1
ATOM 1404 N N . ARG A 1 179 ? 4.613 0.917 -3.759 1.00 98.62 179 ARG A N 1
ATOM 1405 C CA . ARG A 1 179 ? 6.074 0.902 -3.668 1.00 98.62 179 ARG A CA 1
ATOM 1406 C C . ARG A 1 179 ? 6.692 -0.179 -4.556 1.00 98.62 179 ARG A C 1
ATOM 1408 O O . ARG A 1 179 ? 7.606 0.127 -5.317 1.00 98.62 179 ARG A O 1
ATOM 1415 N N . ILE A 1 180 ? 6.185 -1.413 -4.507 1.00 98.62 180 ILE A N 1
ATOM 1416 C CA . ILE A 1 180 ? 6.682 -2.511 -5.356 1.00 98.62 180 ILE A CA 1
ATOM 1417 C C . ILE A 1 180 ? 6.501 -2.168 -6.841 1.00 98.62 180 ILE A C 1
ATOM 1419 O O . ILE A 1 180 ? 7.423 -2.353 -7.635 1.00 98.62 180 ILE A O 1
ATOM 1423 N N . ALA A 1 181 ? 5.345 -1.620 -7.226 1.00 98.62 181 ALA A N 1
ATOM 1424 C CA . ALA A 1 181 ? 5.089 -1.206 -8.604 1.00 98.62 181 ALA A CA 1
ATOM 1425 C C . ALA A 1 181 ? 6.047 -0.089 -9.063 1.00 98.62 181 ALA A C 1
ATOM 1427 O O . ALA A 1 181 ? 6.555 -0.118 -10.189 1.00 98.62 181 ALA A O 1
ATOM 1428 N N . ALA A 1 182 ? 6.338 0.881 -8.191 1.00 98.56 182 ALA A N 1
ATOM 1429 C CA . ALA A 1 182 ? 7.302 1.942 -8.466 1.00 98.56 182 ALA A CA 1
ATOM 1430 C C . ALA A 1 182 ? 8.734 1.398 -8.619 1.00 98.56 182 ALA A C 1
ATOM 1432 O O . ALA A 1 182 ? 9.434 1.786 -9.556 1.00 98.56 182 ALA A O 1
ATOM 1433 N N . GLU A 1 183 ? 9.152 0.468 -7.756 1.00 98.56 183 GLU A N 1
ATOM 1434 C CA . GLU A 1 183 ? 10.459 -0.197 -7.831 1.00 98.56 183 GLU A CA 1
ATOM 1435 C C . GLU A 1 183 ? 10.606 -1.000 -9.136 1.00 98.56 183 GLU A C 1
ATOM 1437 O O . GLU A 1 183 ? 11.606 -0.857 -9.843 1.00 98.56 183 GLU A O 1
ATOM 1442 N N . GLN A 1 184 ? 9.584 -1.766 -9.528 1.00 98.69 184 GLN A N 1
ATOM 1443 C CA . GLN A 1 184 ? 9.571 -2.493 -10.804 1.00 98.69 184 GLN A CA 1
ATOM 1444 C C . GLN A 1 184 ? 9.679 -1.551 -12.007 1.00 98.69 184 GLN A C 1
ATOM 1446 O O . GLN A 1 184 ? 10.453 -1.802 -12.935 1.00 98.69 184 GLN A O 1
ATOM 1451 N N . LYS A 1 185 ? 8.940 -0.436 -11.988 1.00 98.62 185 LYS A N 1
ATOM 1452 C CA . LYS A 1 185 ? 9.015 0.579 -13.042 1.00 98.62 185 LYS A CA 1
ATOM 1453 C C . LYS A 1 185 ? 10.406 1.209 -13.109 1.00 98.62 185 LYS A C 1
ATOM 1455 O O . LYS A 1 185 ? 10.928 1.388 -14.208 1.00 98.62 185 LYS A O 1
ATOM 1460 N N . ALA A 1 186 ? 11.022 1.506 -11.965 1.00 98.62 186 ALA A N 1
ATOM 1461 C CA . ALA A 1 186 ? 12.376 2.047 -11.906 1.00 98.62 186 ALA A CA 1
ATOM 1462 C C . ALA A 1 186 ? 13.393 1.083 -12.542 1.00 98.62 186 ALA A C 1
ATOM 1464 O O . ALA A 1 186 ? 14.163 1.502 -13.409 1.00 98.62 186 ALA A O 1
ATOM 1465 N N . ILE A 1 187 ? 13.328 -0.211 -12.210 1.00 98.56 187 ILE A N 1
ATOM 1466 C CA . ILE A 1 187 ? 14.179 -1.249 -12.815 1.00 98.56 187 ILE A CA 1
ATOM 1467 C C . ILE A 1 187 ? 13.979 -1.295 -14.335 1.00 98.56 187 ILE A C 1
ATOM 1469 O O . ILE A 1 187 ? 14.947 -1.188 -15.088 1.00 98.56 187 ILE A O 1
ATOM 1473 N N . ALA A 1 188 ? 12.729 -1.355 -14.804 1.00 98.56 188 ALA A N 1
ATOM 1474 C CA . ALA A 1 188 ? 12.427 -1.387 -16.234 1.00 98.56 188 ALA A CA 1
ATOM 1475 C C . ALA A 1 188 ? 12.979 -0.154 -16.974 1.00 98.56 188 ALA A C 1
ATOM 1477 O O . ALA A 1 188 ? 13.564 -0.277 -18.053 1.00 98.56 188 ALA A O 1
ATOM 1478 N N . THR A 1 189 ? 12.846 1.041 -16.389 1.00 98.44 189 THR A N 1
ATOM 1479 C CA . THR A 1 189 ? 13.407 2.268 -16.978 1.00 98.44 189 THR A CA 1
ATOM 1480 C C . THR A 1 189 ? 14.933 2.264 -17.003 1.00 98.44 189 THR A C 1
ATOM 1482 O O . THR A 1 189 ? 15.527 2.688 -17.995 1.00 98.44 189 THR A O 1
ATOM 1485 N N . GLN A 1 190 ? 15.577 1.742 -15.957 1.00 98.69 190 GLN A N 1
ATOM 1486 C CA . GLN A 1 190 ? 17.029 1.619 -15.895 1.00 98.69 190 GLN A CA 1
ATOM 1487 C C . GLN A 1 190 ? 17.554 0.661 -16.973 1.00 98.69 190 GLN A C 1
ATOM 1489 O O . GLN A 1 190 ? 18.556 0.960 -17.622 1.00 98.69 190 GLN A O 1
ATOM 1494 N N . ASP A 1 191 ? 16.873 -0.459 -17.205 1.00 98.62 191 ASP A N 1
ATOM 1495 C CA . ASP A 1 191 ? 17.267 -1.430 -18.227 1.00 98.62 191 ASP A CA 1
ATOM 1496 C C . ASP A 1 191 ? 17.074 -0.892 -19.649 1.00 98.62 191 ASP A C 1
ATOM 1498 O O . ASP A 1 191 ? 17.930 -1.094 -20.514 1.00 98.62 191 ASP A O 1
ATOM 1502 N N . LEU A 1 192 ? 15.995 -0.141 -19.895 1.00 98.56 192 LEU A N 1
ATOM 1503 C CA . LEU A 1 192 ? 15.809 0.574 -21.162 1.00 98.56 192 LEU A CA 1
ATOM 1504 C C . LEU A 1 192 ? 16.919 1.602 -21.399 1.00 98.56 192 LEU A C 1
ATOM 1506 O O . LEU A 1 192 ? 17.445 1.692 -22.510 1.00 98.56 192 LEU A O 1
ATOM 1510 N N . TYR A 1 193 ? 17.308 2.343 -20.359 1.00 98.69 193 TYR A N 1
ATOM 1511 C CA . TYR A 1 193 ? 18.399 3.306 -20.448 1.00 98.69 193 TYR A CA 1
ATOM 1512 C C . TYR A 1 193 ? 19.735 2.627 -20.778 1.00 98.69 193 TYR A C 1
ATOM 1514 O O . TYR A 1 193 ? 20.421 3.060 -21.703 1.00 98.69 193 TYR A O 1
ATOM 1522 N N . LYS A 1 194 ? 20.075 1.524 -20.096 1.00 98.75 194 LYS A N 1
ATOM 1523 C CA . LYS A 1 194 ? 21.293 0.743 -20.378 1.00 98.75 194 LYS A CA 1
ATOM 1524 C C . LYS A 1 194 ? 21.326 0.243 -21.822 1.00 98.75 194 LYS A C 1
ATOM 1526 O O . LYS A 1 194 ? 22.303 0.486 -22.523 1.00 98.75 194 LYS A O 1
ATOM 1531 N N . ARG A 1 195 ? 20.236 -0.363 -22.304 1.00 98.69 195 ARG A N 1
ATOM 1532 C CA . ARG A 1 195 ? 20.143 -0.852 -23.691 1.00 98.69 195 ARG A CA 1
ATOM 1533 C C . ARG A 1 195 ? 20.302 0.281 -24.710 1.00 98.69 195 ARG A C 1
ATOM 1535 O O . ARG A 1 195 ? 20.972 0.118 -25.727 1.00 98.69 195 ARG A O 1
ATOM 1542 N N . SER A 1 196 ? 19.711 1.443 -24.435 1.00 98.62 196 SER A N 1
ATOM 1543 C CA . SER A 1 196 ? 19.877 2.637 -25.273 1.00 98.62 196 SER A CA 1
ATOM 1544 C C . SER A 1 196 ? 21.328 3.135 -25.282 1.00 98.62 196 SER A C 1
ATOM 1546 O O . SER A 1 196 ? 21.861 3.509 -26.329 1.00 98.62 196 SER A O 1
ATOM 1548 N N . GLN A 1 197 ? 22.006 3.108 -24.134 1.00 98.75 197 GLN A N 1
ATOM 1549 C CA . GLN A 1 197 ? 23.416 3.475 -24.029 1.00 98.75 197 GLN A CA 1
ATOM 1550 C C . GLN A 1 197 ? 24.315 2.517 -24.827 1.00 98.75 197 GLN A C 1
ATOM 1552 O O . GLN A 1 197 ? 25.167 2.974 -25.587 1.00 98.75 197 GLN A O 1
ATOM 1557 N N . GLU A 1 198 ? 24.101 1.206 -24.707 1.00 98.62 198 GLU A N 1
ATOM 1558 C CA . GLU A 1 198 ? 24.823 0.175 -25.468 1.00 98.62 198 GLU A CA 1
ATOM 1559 C C . GLU A 1 198 ? 24.645 0.347 -26.982 1.00 98.62 198 GLU A C 1
ATOM 1561 O O . GLU A 1 198 ? 25.615 0.274 -27.744 1.00 98.62 198 GLU A O 1
ATOM 1566 N N . TYR A 1 199 ? 23.418 0.642 -27.423 1.00 98.81 199 TYR A N 1
ATOM 1567 C CA . TYR A 1 199 ? 23.128 0.939 -28.823 1.00 98.81 199 TYR A CA 1
ATOM 1568 C C . TYR A 1 199 ? 23.890 2.177 -29.313 1.00 98.81 199 TYR A C 1
ATOM 1570 O O . TYR A 1 199 ? 24.540 2.129 -30.357 1.00 98.81 199 TYR A O 1
ATOM 1578 N N . ASN A 1 200 ? 23.875 3.269 -28.541 1.00 98.69 200 ASN A N 1
ATOM 1579 C CA . ASN A 1 200 ? 24.605 4.489 -28.889 1.00 98.69 200 ASN A CA 1
ATOM 1580 C C . ASN A 1 200 ? 26.119 4.255 -28.990 1.00 98.69 200 ASN A C 1
ATOM 1582 O O . ASN A 1 200 ? 26.747 4.742 -29.928 1.00 98.69 200 ASN A O 1
ATOM 1586 N N . ILE A 1 201 ? 26.703 3.481 -28.069 1.00 98.75 201 ILE A N 1
ATOM 1587 C CA . ILE A 1 201 ? 28.128 3.112 -28.118 1.00 98.75 201 ILE A CA 1
ATOM 1588 C C . ILE A 1 201 ? 28.430 2.305 -29.386 1.00 98.75 201 ILE A C 1
ATOM 1590 O O . ILE A 1 201 ? 29.384 2.611 -30.101 1.00 98.75 201 ILE A O 1
ATOM 1594 N N . SER A 1 202 ? 27.597 1.313 -29.703 1.00 98.75 202 SER A N 1
ATOM 1595 C CA . SER A 1 202 ? 27.760 0.482 -30.903 1.00 98.75 202 SER A CA 1
ATOM 1596 C C . SER A 1 202 ? 27.674 1.316 -32.186 1.00 98.75 202 SER A C 1
ATOM 1598 O O . SER A 1 202 ? 28.469 1.145 -33.110 1.00 98.75 202 SER A O 1
ATOM 1600 N N . LEU A 1 203 ? 26.747 2.277 -32.229 1.00 98.81 203 LEU A N 1
ATOM 1601 C CA . LEU A 1 203 ? 26.594 3.192 -33.357 1.00 98.81 203 LEU A CA 1
ATOM 1602 C C . LEU A 1 203 ? 27.812 4.115 -33.515 1.00 98.81 203 LEU A C 1
ATOM 1604 O O . LEU A 1 203 ? 28.282 4.334 -34.631 1.00 98.81 203 LEU A O 1
ATOM 1608 N N . GLN A 1 204 ? 28.358 4.627 -32.408 1.00 98.69 204 GLN A N 1
ATOM 1609 C CA . GLN A 1 204 ? 29.592 5.417 -32.423 1.00 98.69 204 GLN A CA 1
ATOM 1610 C C . GLN A 1 204 ? 30.771 4.607 -32.972 1.00 98.69 204 GLN A C 1
ATOM 1612 O O . GLN A 1 204 ? 31.479 5.095 -33.851 1.00 98.69 204 GLN A O 1
ATOM 1617 N N . GLN A 1 205 ? 30.939 3.361 -32.520 1.00 98.69 205 GLN A N 1
ATOM 1618 C CA . GLN A 1 205 ? 31.982 2.458 -33.021 1.00 98.69 205 GLN A CA 1
ATOM 1619 C C . GLN A 1 205 ? 31.848 2.213 -34.529 1.00 98.69 205 GLN A C 1
ATOM 1621 O O . GLN A 1 205 ? 32.832 2.317 -35.263 1.00 98.69 205 GLN A O 1
ATOM 1626 N N . TYR A 1 206 ? 30.629 1.951 -35.008 1.00 98.75 206 TYR A N 1
ATOM 1627 C CA . TYR A 1 206 ? 30.358 1.763 -36.433 1.00 98.75 206 TYR A CA 1
ATOM 1628 C C . TYR A 1 206 ? 30.702 3.010 -37.262 1.00 98.75 206 TYR A C 1
ATOM 1630 O O . TYR A 1 206 ? 31.380 2.913 -38.287 1.00 98.75 206 TYR A O 1
ATOM 1638 N N . ASN A 1 207 ? 30.315 4.199 -36.790 1.00 98.69 207 ASN A N 1
ATOM 1639 C CA . ASN A 1 207 ? 30.646 5.460 -37.454 1.00 98.69 207 ASN A CA 1
ATOM 1640 C C . ASN A 1 207 ? 32.163 5.698 -37.515 1.00 98.69 207 ASN A C 1
ATOM 1642 O O . ASN A 1 207 ? 32.679 6.090 -38.564 1.00 98.69 207 ASN A O 1
ATOM 1646 N N . SER A 1 208 ? 32.894 5.418 -36.431 1.00 98.75 208 SER A N 1
ATOM 1647 C CA . SER A 1 208 ? 34.360 5.489 -36.423 1.00 98.75 208 SER A CA 1
ATOM 1648 C C . SER A 1 208 ? 34.989 4.511 -37.419 1.00 98.75 208 SER A C 1
ATOM 1650 O O . SER A 1 208 ? 35.936 4.875 -38.121 1.00 98.75 208 SER A O 1
ATOM 1652 N N . GLN A 1 209 ? 34.442 3.298 -37.541 1.00 98.75 209 GLN A N 1
ATOM 1653 C CA . GLN A 1 209 ? 34.918 2.314 -38.513 1.00 98.75 209 GLN A CA 1
ATOM 1654 C C . GLN A 1 209 ? 34.723 2.798 -39.954 1.00 98.75 209 GLN A C 1
ATOM 1656 O O . GLN A 1 209 ? 35.651 2.711 -40.759 1.00 98.75 209 GLN A O 1
ATOM 1661 N N . ILE A 1 210 ? 33.549 3.349 -40.282 1.00 98.62 210 ILE A N 1
ATOM 1662 C CA . ILE A 1 210 ? 33.286 3.924 -41.610 1.00 98.62 210 ILE A CA 1
ATOM 1663 C C . ILE A 1 210 ? 34.276 5.047 -41.916 1.00 98.62 210 ILE A C 1
ATOM 1665 O O . ILE A 1 210 ? 34.852 5.070 -43.002 1.00 98.62 210 ILE A O 1
ATOM 1669 N N . GLN A 1 211 ? 34.504 5.964 -40.975 1.00 98.62 211 GLN A N 1
ATOM 1670 C CA . GLN A 1 211 ? 35.439 7.075 -41.171 1.00 98.62 211 GLN A CA 1
ATOM 1671 C C . GLN A 1 211 ? 36.869 6.585 -41.429 1.00 98.62 211 GLN A C 1
ATOM 1673 O O . GLN A 1 211 ? 37.543 7.102 -42.322 1.00 98.62 211 GLN A O 1
ATOM 1678 N N . SER A 1 212 ? 37.313 5.562 -40.693 1.00 98.62 212 SER A N 1
ATOM 1679 C CA . SER A 1 212 ? 38.611 4.917 -40.911 1.00 98.62 212 SER A CA 1
ATOM 1680 C C . SER A 1 212 ? 38.699 4.293 -42.308 1.00 98.62 212 SER A C 1
ATOM 1682 O O . SER A 1 212 ? 39.612 4.609 -43.071 1.00 98.62 212 SER A O 1
ATOM 1684 N N . ASN A 1 213 ? 37.696 3.498 -42.699 1.00 98.56 213 ASN A N 1
ATOM 1685 C CA . ASN A 1 213 ? 37.642 2.860 -44.017 1.00 98.56 213 ASN A CA 1
ATOM 1686 C C . ASN A 1 213 ? 37.647 3.896 -45.155 1.00 98.56 213 ASN A C 1
ATOM 1688 O O . ASN A 1 213 ? 38.381 3.740 -46.131 1.00 98.56 213 ASN A O 1
ATOM 1692 N N . LEU A 1 214 ? 36.870 4.978 -45.021 1.00 98.50 214 LEU A N 1
ATOM 1693 C CA . LEU A 1 214 ? 36.856 6.083 -45.984 1.00 98.50 214 LEU A CA 1
ATOM 1694 C C . LEU A 1 214 ? 38.236 6.733 -46.115 1.00 98.50 214 LEU A C 1
ATOM 1696 O O . LEU A 1 214 ? 38.670 7.036 -47.226 1.00 98.50 214 LEU A O 1
ATOM 1700 N N . LYS A 1 215 ? 38.949 6.929 -45.000 1.00 98.62 215 LYS A N 1
ATOM 1701 C CA . LYS A 1 215 ? 40.314 7.463 -45.015 1.00 98.62 215 LYS A CA 1
ATOM 1702 C C . LYS A 1 215 ? 41.266 6.532 -45.773 1.00 98.62 215 LYS A C 1
ATOM 1704 O O . LYS A 1 215 ? 41.975 7.004 -46.660 1.00 98.62 215 LYS A O 1
ATOM 1709 N N . THR A 1 216 ? 41.223 5.229 -45.501 1.00 98.69 216 THR A N 1
ATOM 1710 C CA . THR A 1 216 ? 42.049 4.229 -46.197 1.00 98.69 216 THR A CA 1
ATOM 1711 C C . THR A 1 216 ? 41.778 4.195 -47.703 1.00 98.69 216 THR A C 1
ATOM 1713 O O . THR A 1 216 ? 42.721 4.205 -48.496 1.00 98.69 216 THR A O 1
ATOM 1716 N N . VAL A 1 217 ? 40.507 4.203 -48.121 1.00 98.62 217 VAL A N 1
ATOM 1717 C CA . VAL A 1 217 ? 40.135 4.223 -49.548 1.00 98.62 217 VAL A CA 1
ATOM 1718 C C . VAL A 1 217 ? 40.612 5.511 -50.220 1.00 98.62 217 VAL A C 1
ATOM 1720 O O . VAL A 1 217 ? 41.171 5.460 -51.314 1.00 98.62 217 VAL A O 1
ATOM 1723 N N . ASN A 1 218 ? 40.476 6.661 -49.557 1.00 98.50 218 ASN A N 1
ATOM 1724 C CA . ASN A 1 218 ? 40.971 7.936 -50.078 1.00 98.50 218 ASN A CA 1
ATOM 1725 C C . ASN A 1 218 ? 42.498 7.951 -50.247 1.00 98.50 218 ASN A C 1
ATOM 1727 O O . ASN A 1 218 ? 43.003 8.468 -51.243 1.00 98.50 218 ASN A O 1
ATOM 1731 N N . GLU A 1 219 ? 43.247 7.386 -49.299 1.00 98.50 219 GLU A N 1
ATOM 1732 C CA . GLU A 1 219 ? 44.706 7.248 -49.396 1.00 98.50 219 GLU A CA 1
ATOM 1733 C C . GLU A 1 219 ? 45.119 6.302 -50.534 1.00 98.50 219 GLU A C 1
ATOM 1735 O O . GLU A 1 219 ? 46.056 6.600 -51.276 1.00 98.50 219 GLU A O 1
ATOM 1740 N N . ALA A 1 220 ? 44.408 5.185 -50.721 1.00 98.44 220 ALA A N 1
ATOM 1741 C CA . ALA A 1 220 ? 44.618 4.290 -51.858 1.00 98.44 220 ALA A CA 1
ATOM 1742 C C . ALA A 1 220 ? 44.334 4.990 -53.197 1.00 98.44 220 ALA A C 1
ATOM 1744 O O . ALA A 1 220 ? 45.150 4.906 -54.111 1.00 98.44 220 ALA A O 1
ATOM 1745 N N . ASN A 1 221 ? 43.239 5.749 -53.291 1.00 98.50 221 ASN A N 1
ATOM 1746 C CA . ASN A 1 221 ? 42.886 6.488 -54.501 1.00 98.50 221 ASN A CA 1
ATOM 1747 C C . ASN A 1 221 ? 43.934 7.552 -54.860 1.00 98.50 221 ASN A C 1
ATOM 1749 O O . ASN A 1 221 ? 44.333 7.664 -56.016 1.00 98.50 221 ASN A O 1
ATOM 1753 N N . LYS A 1 222 ? 44.450 8.285 -53.863 1.00 98.62 222 LYS A N 1
ATOM 1754 C CA . LYS A 1 222 ? 45.552 9.239 -54.071 1.00 98.62 222 LYS A CA 1
ATOM 1755 C C . LYS A 1 222 ? 46.802 8.556 -54.630 1.00 98.62 222 LYS A C 1
ATOM 1757 O O . LYS A 1 222 ? 47.397 9.085 -55.562 1.00 98.62 222 LYS A O 1
ATOM 1762 N N . ARG A 1 223 ? 47.179 7.383 -54.102 1.00 98.50 223 ARG A N 1
ATOM 1763 C CA . ARG A 1 223 ? 48.313 6.599 -54.627 1.00 98.50 223 ARG A CA 1
ATOM 1764 C C . ARG A 1 223 ? 48.083 6.165 -56.076 1.00 98.50 223 ARG A C 1
ATOM 1766 O O . ARG A 1 223 ? 48.948 6.398 -56.916 1.00 98.50 223 ARG A O 1
ATOM 1773 N N . MET A 1 224 ? 46.900 5.640 -56.393 1.00 98.25 224 MET A N 1
ATOM 1774 C CA . MET A 1 224 ? 46.563 5.252 -57.768 1.00 98.25 224 MET A CA 1
ATOM 1775 C C . MET A 1 224 ? 46.622 6.434 -58.745 1.00 98.25 224 MET A C 1
ATOM 1777 O O . MET A 1 224 ? 47.154 6.290 -59.842 1.00 98.25 224 MET A O 1
ATOM 1781 N N . GLU A 1 225 ? 46.138 7.620 -58.363 1.00 98.12 225 GLU A N 1
ATOM 1782 C CA . GLU A 1 225 ? 46.230 8.809 -59.224 1.00 98.12 225 GLU A CA 1
ATOM 1783 C C . GLU A 1 225 ? 47.686 9.268 -59.440 1.00 98.12 225 GLU A C 1
ATOM 1785 O O . GLU A 1 225 ? 48.042 9.699 -60.542 1.00 98.12 225 GLU A O 1
ATOM 1790 N N . THR A 1 226 ? 48.564 9.120 -58.438 1.00 98.25 226 THR A N 1
ATOM 1791 C CA . THR A 1 226 ? 50.004 9.384 -58.619 1.00 98.25 226 THR A CA 1
ATOM 1792 C C . THR A 1 226 ? 50.672 8.374 -59.556 1.00 98.25 226 THR A C 1
ATOM 1794 O O . THR A 1 226 ? 51.417 8.776 -60.450 1.00 98.25 226 THR A O 1
ATOM 1797 N N . GLU A 1 227 ? 50.359 7.081 -59.424 1.00 98.19 227 GLU A N 1
ATOM 1798 C CA . GLU A 1 227 ? 50.876 6.027 -60.308 1.00 98.19 227 GLU A CA 1
ATOM 1799 C C . GLU A 1 227 ? 50.398 6.227 -61.751 1.00 98.19 227 GLU A C 1
ATOM 1801 O O . GLU A 1 227 ? 51.197 6.188 -62.686 1.00 98.19 227 GLU A O 1
ATOM 1806 N N . LYS A 1 228 ? 49.110 6.533 -61.940 1.00 98.56 228 LYS A N 1
ATOM 1807 C CA . LYS A 1 228 ? 48.527 6.856 -63.248 1.00 98.56 228 LYS A CA 1
ATOM 1808 C C . LYS A 1 228 ? 49.227 8.045 -63.903 1.00 98.56 228 LYS A C 1
ATOM 1810 O O . LYS A 1 228 ? 49.542 7.978 -65.090 1.00 98.56 228 LYS A O 1
ATOM 1815 N N . SER A 1 229 ? 49.496 9.107 -63.143 1.00 98.31 229 SER A N 1
ATOM 1816 C CA . SER A 1 229 ? 50.212 10.287 -63.644 1.00 98.31 229 SER A CA 1
ATOM 1817 C C . SER A 1 229 ? 51.629 9.927 -64.106 1.00 98.31 229 SER A C 1
ATOM 1819 O O . SER A 1 229 ? 52.023 10.294 -65.212 1.00 98.31 229 SER A O 1
ATOM 1821 N N . SER A 1 230 ? 52.354 9.120 -63.321 1.00 98.50 230 SER A N 1
ATOM 1822 C CA . SER A 1 230 ? 53.685 8.621 -63.690 1.00 98.50 230 SER A CA 1
ATOM 1823 C C . SER A 1 230 ? 53.658 7.739 -64.948 1.00 98.50 230 SER A C 1
ATOM 1825 O O . SER A 1 230 ? 54.497 7.892 -65.835 1.00 98.50 230 SER A O 1
ATOM 1827 N N . ILE A 1 231 ? 52.665 6.852 -65.092 1.00 98.38 231 ILE A N 1
ATOM 1828 C CA . ILE A 1 231 ? 52.497 6.029 -66.303 1.00 98.38 231 ILE A CA 1
ATOM 1829 C C . ILE A 1 231 ? 52.252 6.910 -67.535 1.00 98.38 231 ILE A C 1
ATOM 1831 O O . ILE A 1 231 ? 52.847 6.670 -68.586 1.00 98.38 231 ILE A O 1
ATOM 1835 N N . VAL A 1 232 ? 51.400 7.935 -67.422 1.00 98.56 232 VAL A N 1
ATOM 1836 C CA . VAL A 1 232 ? 51.116 8.871 -68.523 1.00 98.56 232 VAL A CA 1
ATOM 1837 C C . VAL A 1 232 ? 52.374 9.637 -68.949 1.00 98.56 232 VAL A C 1
ATOM 1839 O O . VAL A 1 232 ? 52.615 9.800 -70.150 1.00 98.56 232 VAL A O 1
ATOM 1842 N N . GLU A 1 233 ? 53.202 10.064 -67.997 1.00 98.00 233 GLU A N 1
ATOM 1843 C CA . GLU A 1 233 ? 54.493 10.703 -68.273 1.00 98.00 233 GLU A CA 1
ATOM 1844 C C . GLU A 1 233 ? 55.453 9.747 -69.001 1.00 98.00 233 GLU A C 1
ATOM 1846 O O . GLU A 1 233 ? 55.966 10.074 -70.076 1.00 98.00 233 GLU A O 1
ATOM 1851 N N . ASN A 1 234 ? 55.609 8.520 -68.493 1.00 98.06 234 ASN A N 1
ATOM 1852 C CA . ASN A 1 234 ? 56.442 7.484 -69.110 1.00 98.06 234 ASN A CA 1
ATOM 1853 C C . ASN A 1 234 ? 55.995 7.157 -70.545 1.00 98.06 234 ASN A C 1
ATOM 1855 O O . ASN A 1 234 ? 56.825 7.074 -71.452 1.00 98.06 234 ASN A O 1
ATOM 1859 N N . LEU A 1 235 ? 54.686 7.018 -70.785 1.00 98.00 235 LEU A N 1
ATOM 1860 C CA . LEU A 1 235 ? 54.133 6.797 -72.127 1.00 98.00 235 LEU A CA 1
ATOM 1861 C C . LEU A 1 235 ? 54.435 7.962 -73.074 1.00 98.00 235 LEU A C 1
ATOM 1863 O O . LEU A 1 235 ? 54.719 7.738 -74.253 1.00 98.00 235 LEU A O 1
ATOM 1867 N N . SER A 1 236 ? 54.382 9.197 -72.573 1.00 98.12 236 SER A N 1
ATOM 1868 C CA . SER A 1 236 ? 54.711 10.392 -73.354 1.00 98.12 236 SER A CA 1
ATOM 1869 C C . SER A 1 236 ? 56.193 10.411 -73.742 1.00 98.12 236 SER A C 1
ATOM 1871 O O . SER A 1 236 ? 56.510 10.664 -74.906 1.00 98.12 236 SER A O 1
ATOM 1873 N N . SER A 1 237 ? 57.084 10.040 -72.816 1.00 98.12 237 SER A N 1
ATOM 1874 C CA . SER A 1 237 ? 58.523 9.876 -73.070 1.00 98.12 237 SER A CA 1
ATOM 1875 C C . SER A 1 237 ? 58.810 8.788 -74.117 1.00 98.12 237 SER A C 1
ATOM 1877 O O . SER A 1 237 ? 59.458 9.053 -75.131 1.00 98.12 237 SER A O 1
ATOM 1879 N N . ILE A 1 238 ? 58.228 7.590 -73.958 1.00 97.88 238 ILE A N 1
ATOM 1880 C CA . ILE A 1 238 ? 58.364 6.479 -74.920 1.00 97.88 238 ILE A CA 1
ATOM 1881 C C . ILE A 1 238 ? 57.856 6.885 -76.308 1.00 97.88 238 ILE A C 1
ATOM 1883 O O . ILE A 1 238 ? 58.493 6.583 -77.319 1.00 97.88 238 ILE A O 1
ATOM 1887 N N . ARG A 1 239 ? 56.719 7.587 -76.385 1.00 98.06 239 ARG A N 1
ATOM 1888 C CA . ARG A 1 239 ? 56.191 8.106 -77.655 1.00 98.06 239 ARG A CA 1
ATOM 1889 C C . ARG A 1 239 ? 57.171 9.088 -78.306 1.00 98.06 239 ARG A C 1
ATOM 1891 O O . ARG A 1 239 ? 57.361 9.015 -79.518 1.00 98.06 239 ARG A O 1
ATOM 1898 N N . GLY A 1 240 ? 57.808 9.955 -77.518 1.00 97.50 240 GLY A N 1
ATOM 1899 C CA . GLY A 1 240 ? 58.870 10.855 -77.973 1.00 97.50 240 GLY A CA 1
ATOM 1900 C C . GLY A 1 240 ? 60.083 10.108 -78.538 1.00 97.50 240 GLY A C 1
ATOM 1901 O O . GLY A 1 240 ? 60.493 10.381 -79.664 1.00 97.50 240 GLY A O 1
ATOM 1902 N N . HIS A 1 241 ? 60.604 9.111 -77.816 1.00 97.62 241 HIS A N 1
ATOM 1903 C CA . HIS A 1 241 ? 61.712 8.269 -78.289 1.00 97.62 241 HIS A CA 1
ATOM 1904 C C . HIS A 1 241 ? 61.371 7.522 -79.582 1.00 97.62 241 HIS A C 1
ATOM 1906 O O . HIS A 1 241 ? 62.167 7.513 -80.517 1.00 97.62 241 HIS A O 1
ATOM 1912 N N . ASN A 1 242 ? 60.175 6.932 -79.668 1.00 97.62 242 ASN A N 1
ATOM 1913 C CA . ASN A 1 242 ? 59.721 6.249 -80.880 1.00 97.62 242 ASN A CA 1
ATOM 1914 C C . ASN A 1 242 ? 59.644 7.201 -82.076 1.00 97.62 242 ASN A C 1
ATOM 1916 O O . ASN A 1 242 ? 60.037 6.821 -83.176 1.00 97.62 242 ASN A O 1
ATOM 1920 N N . LYS A 1 243 ? 59.185 8.441 -81.870 1.00 97.75 243 LYS A N 1
ATOM 1921 C CA . LYS A 1 243 ? 59.175 9.463 -82.921 1.00 97.75 243 LYS A CA 1
ATOM 1922 C C . LYS A 1 243 ? 60.597 9.807 -83.383 1.00 97.75 243 LYS A C 1
ATOM 1924 O O . LYS A 1 243 ? 60.853 9.804 -84.582 1.00 97.75 243 LYS A O 1
ATOM 1929 N N . ALA A 1 244 ? 61.531 10.012 -82.455 1.00 96.94 244 ALA A N 1
ATOM 1930 C CA . ALA A 1 244 ? 62.933 10.268 -82.789 1.00 96.94 244 ALA A CA 1
ATOM 1931 C C . ALA A 1 244 ? 63.576 9.092 -83.549 1.00 96.94 244 ALA A C 1
ATOM 1933 O O . ALA A 1 244 ? 64.271 9.298 -84.541 1.00 96.94 244 ALA A O 1
ATOM 1934 N N . LEU A 1 245 ? 63.303 7.847 -83.140 1.00 97.31 245 LEU A N 1
ATOM 1935 C CA . LEU A 1 245 ? 63.750 6.650 -83.862 1.00 97.31 245 LEU A CA 1
ATOM 1936 C C . LEU A 1 245 ? 63.148 6.569 -85.274 1.00 97.31 245 LEU A C 1
ATOM 1938 O O . LEU A 1 245 ? 63.850 6.210 -86.217 1.00 97.31 245 LEU A O 1
ATOM 1942 N N . GLN A 1 246 ? 61.869 6.919 -85.445 1.00 97.12 246 GLN A N 1
ATOM 1943 C CA . GLN A 1 246 ? 61.233 6.999 -86.765 1.00 97.12 246 GLN A CA 1
ATOM 1944 C C . GLN A 1 246 ? 61.907 8.052 -87.658 1.00 97.12 246 GLN A C 1
ATOM 1946 O O . GLN A 1 246 ? 62.175 7.770 -88.826 1.00 97.12 246 GLN A O 1
ATOM 1951 N N . GLU A 1 247 ? 62.224 9.230 -87.116 1.00 96.56 247 GLU A N 1
ATOM 1952 C CA . GLU A 1 247 ? 62.948 10.300 -87.819 1.00 96.56 247 GLU A CA 1
ATOM 1953 C C . GLU A 1 247 ? 64.374 9.865 -88.204 1.00 96.56 247 GLU A C 1
ATOM 1955 O O . GLU A 1 247 ? 64.796 10.067 -89.344 1.00 96.56 247 GLU A O 1
ATOM 1960 N N . GLN A 1 248 ? 65.094 9.187 -87.302 1.00 96.75 248 GLN A N 1
ATOM 1961 C CA . GLN A 1 248 ? 66.416 8.615 -87.585 1.00 96.75 248 GLN A CA 1
ATOM 1962 C C . GLN A 1 248 ? 66.365 7.559 -88.698 1.00 96.75 248 GLN A C 1
ATOM 1964 O O . GLN A 1 248 ? 67.183 7.595 -89.619 1.00 96.75 248 GLN A O 1
ATOM 1969 N N . LEU A 1 249 ? 65.395 6.637 -88.656 1.00 96.12 249 LEU A N 1
ATOM 1970 C CA . LEU A 1 249 ? 65.193 5.636 -89.709 1.00 96.12 249 LEU A CA 1
ATOM 1971 C C . LEU A 1 249 ? 64.858 6.284 -91.059 1.00 96.12 249 LEU A C 1
ATOM 1973 O O . LEU A 1 249 ? 65.338 5.811 -92.090 1.00 96.12 249 LEU A O 1
ATOM 1977 N N . ALA A 1 250 ? 64.053 7.349 -91.071 1.00 95.62 250 ALA A N 1
ATOM 1978 C CA . ALA A 1 250 ? 63.759 8.110 -92.283 1.00 95.62 250 ALA A CA 1
ATOM 1979 C C . ALA A 1 250 ? 65.026 8.776 -92.845 1.00 95.62 250 ALA A C 1
ATOM 1981 O O . ALA A 1 250 ? 65.332 8.603 -94.020 1.00 95.62 250 ALA A O 1
ATOM 1982 N N . SER A 1 251 ? 65.816 9.442 -91.998 1.00 96.12 251 SER A N 1
ATOM 1983 C CA . SER A 1 251 ? 67.085 10.061 -92.403 1.00 96.12 251 SER A CA 1
ATOM 1984 C C . SER A 1 251 ? 68.083 9.044 -92.972 1.00 96.12 251 SER A C 1
ATOM 1986 O O . SER A 1 251 ? 68.653 9.274 -94.037 1.00 96.12 251 SER A O 1
ATOM 1988 N N . LEU A 1 252 ? 68.254 7.882 -92.329 1.00 94.94 252 LEU A N 1
ATOM 1989 C CA . LEU A 1 252 ? 69.145 6.825 -92.823 1.00 94.94 252 LEU A CA 1
ATOM 1990 C C . LEU A 1 252 ? 68.696 6.291 -94.191 1.00 94.94 252 LEU A C 1
ATOM 1992 O O . LEU A 1 252 ? 69.534 6.026 -95.052 1.00 94.94 252 LEU A O 1
ATOM 1996 N N . ARG A 1 253 ? 67.381 6.152 -94.413 1.00 94.69 253 ARG A N 1
ATOM 1997 C CA . ARG A 1 253 ? 66.835 5.755 -95.721 1.00 94.69 253 ARG A CA 1
ATOM 1998 C C . ARG A 1 253 ? 67.219 6.751 -96.815 1.00 94.69 253 ARG A C 1
ATOM 2000 O O . ARG A 1 253 ? 67.635 6.301 -97.881 1.00 94.69 253 ARG A O 1
ATOM 2007 N N . GLU A 1 254 ? 67.150 8.053 -96.538 1.00 94.12 254 GLU A N 1
ATOM 2008 C CA . GLU A 1 254 ? 67.571 9.109 -97.476 1.00 94.12 254 GLU A CA 1
ATOM 2009 C C . GLU A 1 254 ? 69.088 9.114 -97.736 1.00 94.12 254 GLU A C 1
ATOM 2011 O O . GLU A 1 254 ? 69.548 9.314 -98.862 1.00 94.12 254 GLU A O 1
ATOM 2016 N N . VAL A 1 255 ? 69.905 8.835 -96.716 1.00 93.81 255 VAL A N 1
ATOM 2017 C CA . VAL A 1 255 ? 71.359 8.683 -96.900 1.00 93.81 255 VAL A CA 1
ATOM 2018 C C . VAL A 1 255 ? 71.664 7.466 -97.777 1.00 93.81 255 VAL A C 1
ATOM 2020 O O . VAL A 1 255 ? 72.450 7.557 -98.720 1.00 93.81 255 VAL A O 1
ATOM 2023 N N . CYS A 1 256 ? 71.015 6.329 -97.517 1.00 90.44 256 CYS A N 1
ATOM 2024 C CA . CYS A 1 256 ? 71.183 5.126 -98.325 1.00 90.44 256 CYS A CA 1
ATOM 2025 C C . CYS A 1 256 ? 70.689 5.304 -99.769 1.00 90.44 256 CYS A C 1
ATOM 2027 O O . CYS A 1 256 ? 71.294 4.731 -100.674 1.00 90.44 256 CYS A O 1
ATOM 2029 N N . SER A 1 257 ? 69.602 6.047 -100.013 1.00 90.44 257 SER A N 1
ATOM 2030 C CA . SER A 1 257 ? 69.129 6.341 -101.376 1.00 90.44 257 SER A CA 1
ATOM 2031 C C . SER A 1 257 ? 70.135 7.220 -102.127 1.00 90.44 257 SER A C 1
ATOM 2033 O O . SER A 1 257 ? 70.514 6.885 -103.250 1.00 90.44 257 SER A O 1
ATOM 2035 N N . SER A 1 258 ? 70.659 8.260 -101.473 1.00 89.44 258 SER A N 1
ATOM 2036 C CA . SER A 1 258 ? 71.696 9.148 -102.019 1.00 89.44 258 SER A CA 1
ATOM 2037 C C . SER A 1 258 ? 72.995 8.396 -102.336 1.00 89.44 258 SER A C 1
ATOM 2039 O O . SER A 1 258 ? 73.570 8.553 -103.412 1.00 89.44 258 SER A O 1
ATOM 2041 N N . GLN A 1 259 ? 73.446 7.519 -101.433 1.00 91.12 259 GLN A N 1
ATOM 2042 C CA . GLN A 1 259 ? 74.643 6.702 -101.644 1.00 91.12 259 GLN A CA 1
ATOM 2043 C C . GLN A 1 259 ? 74.480 5.734 -102.824 1.00 91.12 259 GLN A C 1
ATOM 2045 O O . GLN A 1 259 ? 75.416 5.569 -103.604 1.00 91.12 259 GLN A O 1
ATOM 2050 N N . ARG A 1 260 ? 73.299 5.116 -102.991 1.00 86.75 260 ARG A N 1
ATOM 2051 C CA . ARG A 1 260 ? 73.002 4.273 -104.165 1.00 86.75 260 ARG A CA 1
ATOM 2052 C C . ARG A 1 260 ? 73.104 5.074 -105.461 1.00 86.75 260 ARG A C 1
ATOM 2054 O O . ARG A 1 260 ? 73.823 4.650 -106.355 1.00 86.75 260 ARG A O 1
ATOM 2061 N N . GLN A 1 261 ? 72.486 6.258 -105.520 1.00 87.62 261 GLN A N 1
ATOM 2062 C CA . GLN A 1 261 ? 72.594 7.149 -106.684 1.00 87.62 261 GLN A CA 1
ATOM 2063 C C . GLN A 1 261 ? 74.056 7.504 -107.004 1.00 87.62 261 GLN A C 1
ATOM 2065 O O . GLN A 1 261 ? 74.456 7.514 -108.165 1.00 87.62 261 GLN A O 1
ATOM 2070 N N . GLN A 1 262 ? 74.881 7.761 -105.984 1.00 84.88 262 GLN A N 1
ATOM 2071 C CA . GLN A 1 262 ? 76.301 8.062 -106.172 1.00 84.88 262 GLN A CA 1
ATOM 2072 C C . GLN A 1 262 ? 77.107 6.858 -106.690 1.00 84.88 262 GLN A C 1
ATOM 2074 O O . GLN A 1 262 ? 77.955 7.030 -107.567 1.00 84.88 262 GLN A O 1
ATOM 2079 N N . ILE A 1 263 ? 76.848 5.648 -106.177 1.00 84.44 263 ILE A N 1
ATOM 2080 C CA . ILE A 1 263 ? 77.459 4.405 -106.678 1.00 84.44 263 ILE A CA 1
ATOM 2081 C C . ILE A 1 263 ? 77.100 4.198 -108.155 1.00 84.44 263 ILE A C 1
ATOM 2083 O O . ILE A 1 263 ? 77.996 3.940 -108.961 1.00 84.44 263 ILE A O 1
ATOM 2087 N N . ASP A 1 264 ? 75.833 4.397 -108.522 1.00 83.00 264 ASP A N 1
ATOM 2088 C CA . ASP A 1 264 ? 75.364 4.275 -109.906 1.00 83.00 264 ASP A CA 1
ATOM 2089 C C . ASP A 1 264 ? 76.053 5.293 -110.840 1.00 83.00 264 ASP A C 1
ATOM 2091 O O . ASP A 1 264 ? 76.400 4.962 -111.976 1.00 83.00 264 ASP A O 1
ATOM 2095 N N . MET A 1 265 ? 76.332 6.517 -110.367 1.00 78.44 265 MET A N 1
ATOM 2096 C CA . MET A 1 265 ? 77.104 7.514 -111.128 1.00 78.44 265 MET A CA 1
ATOM 2097 C C . MET A 1 265 ? 78.579 7.123 -111.316 1.00 78.44 265 MET A C 1
ATOM 2099 O O . MET A 1 265 ? 79.144 7.368 -112.381 1.00 78.44 265 MET A O 1
ATOM 2103 N N . LEU A 1 266 ? 79.218 6.520 -110.309 1.00 73.44 266 LEU A N 1
ATOM 2104 C CA . LEU A 1 266 ? 80.629 6.109 -110.373 1.00 73.44 266 LEU A CA 1
ATOM 2105 C C . LEU A 1 266 ? 80.855 4.848 -111.223 1.00 73.44 266 LEU A C 1
ATOM 2107 O O . LEU A 1 266 ? 81.960 4.640 -111.722 1.00 73.44 266 LEU A O 1
ATOM 2111 N N . GLN A 1 267 ? 79.825 4.019 -111.409 1.00 69.12 267 GLN A N 1
ATOM 2112 C CA . GLN A 1 267 ? 79.865 2.824 -112.260 1.00 69.12 267 GLN A CA 1
ATOM 2113 C C . GLN A 1 267 ? 79.585 3.114 -113.749 1.00 69.12 267 GLN A C 1
ATOM 2115 O O . GLN A 1 267 ? 79.642 2.200 -114.575 1.00 69.12 267 GLN A O 1
ATOM 2120 N N . GLN A 1 268 ? 79.351 4.378 -114.129 1.00 57.12 268 GLN A N 1
ATOM 2121 C CA . GLN A 1 268 ? 79.319 4.797 -115.534 1.00 57.12 268 GLN A CA 1
ATOM 2122 C C . GLN A 1 268 ? 80.707 4.574 -116.178 1.00 57.12 268 GLN A C 1
ATOM 2124 O O . GLN A 1 268 ? 81.712 5.084 -115.675 1.00 57.12 268 GLN A O 1
ATOM 2129 N N . PRO A 1 269 ? 80.823 3.835 -117.299 1.00 50.84 269 PRO A N 1
ATOM 2130 C CA . PRO A 1 269 ? 82.111 3.608 -117.945 1.00 50.84 269 PRO A CA 1
ATOM 2131 C C . PRO A 1 269 ? 82.685 4.932 -118.464 1.00 50.84 269 PRO A C 1
ATOM 2133 O O . PRO A 1 269 ? 81.997 5.655 -119.185 1.00 50.84 269 PRO A O 1
ATOM 2136 N N . LYS A 1 270 ? 83.967 5.213 -118.163 1.00 54.69 270 LYS A N 1
ATOM 2137 C CA . LYS A 1 270 ? 84.783 6.248 -118.827 1.00 54.69 270 LYS A CA 1
ATOM 2138 C C . LYS A 1 270 ? 84.777 6.009 -120.344 1.00 54.69 270 LYS A C 1
ATOM 2140 O O . LYS A 1 270 ? 85.669 5.364 -120.896 1.00 54.69 270 LYS A O 1
ATOM 2145 N N . LYS A 1 271 ? 83.760 6.514 -121.038 1.00 46.75 271 LYS A N 1
ATOM 2146 C CA . LYS A 1 271 ? 83.737 6.621 -122.493 1.00 46.75 271 LYS A CA 1
ATOM 2147 C C . LYS A 1 271 ? 84.480 7.897 -122.874 1.00 46.75 271 LYS A C 1
ATOM 2149 O O . LYS A 1 271 ? 83.957 8.992 -122.732 1.00 46.75 271 LYS A O 1
ATOM 2154 N N . ARG A 1 272 ? 85.731 7.679 -123.289 1.00 44.16 272 ARG A N 1
ATOM 2155 C CA . ARG A 1 272 ? 86.490 8.386 -124.334 1.00 44.16 272 ARG A CA 1
ATOM 2156 C C . ARG A 1 272 ? 85.890 9.723 -124.801 1.00 44.16 272 ARG A C 1
ATOM 2158 O O . ARG A 1 272 ? 84.922 9.717 -125.556 1.00 44.16 272 ARG A O 1
ATOM 2165 N N . SER A 1 273 ? 86.581 10.816 -124.500 1.00 43.44 273 SER A N 1
ATOM 2166 C CA . SER A 1 273 ? 87.326 11.573 -125.513 1.00 43.44 273 SER A CA 1
ATOM 2167 C C . SER A 1 273 ? 88.459 12.346 -124.859 1.00 43.44 273 SER A C 1
ATOM 2169 O O . SER A 1 273 ? 88.355 12.609 -123.642 1.00 43.44 273 SER A O 1
#

Sequence (273 aa):
MASRNQNWPSRIPSIMQKKWVVDAEEIGIGCEKLVGQGRARVPLGVINNNVSGGVAEGSECGIVDFTEDEVDALLDERMKKGIPSDTKKKMEQTMDLIKRLKQCIRSLKGKKEKLQKDLESAEKKRIDSENEMKTKIDELNETISNLRMTISSLEEKIAKEESDKLEVIECYKKEKEARIAAEQKAIATQDLYKRSQEYNISLQQYNSQIQSNLKTVNEANKRMETEKSSIVENLSSIRGHNKALQEQLASLREVCSSQRQQIDMLQQPKKRS

pLDDT: mean 79.18, std 23.91, range [30.42, 98.81]